Protein 3PC6 (pdb70)

Sequence (202 aa):
ELPDFFEGKHFFLYGEFPGDERRRLIRYVTAFNGELEDYMNERVQFVITAQEWDPNFEEALMMENPSLAFVRPRWIIYSCNEKQKLLPHQLYGVVPQAHHHPELPDFFEGKHFFLYGEFPGDERRRLIRYVTAFNGELEDYMNERVQFVITAQQEWDPNNFEEALMENPPSLAFVRPRWIIYSCNEKQKLLPHQLLYGVVPQQAHHHHHH

Nearest PDB structures (foldseek):
  3pc6-assembly1_A  TM=1.010E+00  e=1.809E-22  Mus musculus
  3pc8-assembly1_A  TM=1.002E+00  e=2.008E-20  Mus musculus
  6wh2-assembly1_B-2  TM=9.879E-01  e=3.679E-20  Homo sapiens
  3qvg-assembly1_B  TM=9.967E-01  e=4.743E-19  Mus musculus
  4bu1-assembly2_A  TM=7.964E-01  e=1.070E-05  Schizosaccharomyces pombe

Structure (mmCIF, N/CA/C/O backbone):
data_3PC6
#
_entry.id   3PC6
#
_cell.length_a   44.230
_cell.length_b   56.850
_cell.length_c   100.380
_cell.angle_alpha   90.000
_cell.angle_beta   90.000
_cell.angle_gamma   90.000
#
_symmetry.space_group_name_H-M   'P 21 21 21'
#
loop_
_entity.id
_entity.type
_entity.pdbx_description
1 polymer 'DNA repair protein XRCC1'
2 water water
#
loop_
_atom_site.group_PDB
_atom_site.id
_atom_site.type_symbol
_atom_site.label_atom_id
_atom_site.label_alt_id
_atom_site.label_comp_id
_atom_site.label_asym_id
_atom_site.label_entity_id
_atom_site.label_seq_id
_atom_site.pdbx_PDB_ins_code
_atom_site.Cartn_x
_atom_site.Cartn_y
_atom_site.Cartn_z
_atom_site.occupancy
_atom_site.B_iso_or_equiv
_atom_site.auth_seq_id
_atom_site.auth_comp_id
_atom_site.auth_asym_id
_atom_site.auth_atom_id
_atom_site.pdbx_PDB_model_num
ATOM 1 N N . GLU A 1 3 ? -26.174 5.128 -12.440 1.00 50.97 536 GLU A N 1
ATOM 2 C CA . GLU A 1 3 ? -25.155 4.085 -12.388 1.00 63.26 536 GLU A CA 1
ATOM 3 C C . GLU A 1 3 ? -24.047 4.319 -13.418 1.00 61.30 536 GLU A C 1
ATOM 4 O O . GLU A 1 3 ? -24.045 5.328 -14.125 1.00 53.48 536 GLU A O 1
ATOM 10 N N . LEU A 1 4 ? -23.113 3.375 -13.501 1.00 56.74 537 LEU A N 1
ATOM 11 C CA . LEU A 1 4 ? -21.930 3.536 -14.340 1.00 44.24 537 LEU A CA 1
ATOM 12 C C . LEU A 1 4 ? -22.197 3.205 -15.803 1.00 33.96 537 LEU A C 1
ATOM 13 O O . LEU A 1 4 ? -22.730 2.136 -16.124 1.00 39.65 537 LEU A O 1
ATOM 18 N N . PRO A 1 5 ? -21.793 4.115 -16.697 1.00 34.58 538 PRO A N 1
ATOM 19 C CA . PRO A 1 5 ? -21.880 3.883 -18.142 1.00 36.82 538 PRO A CA 1
ATOM 20 C C . PRO A 1 5 ? -21.043 2.665 -18.498 1.00 34.63 538 PRO A C 1
ATOM 21 O O . PRO A 1 5 ? -20.016 2.426 -17.855 1.00 30.97 538 PRO A O 1
ATOM 25 N N . ASP A 1 6 ? -21.465 1.897 -19.495 1.00 29.85 539 ASP A N 1
ATOM 26 C CA . ASP A 1 6 ? -20.692 0.728 -19.894 1.00 32.88 539 ASP A CA 1
ATOM 27 C C . ASP A 1 6 ? -20.351 0.763 -21.375 1.00 30.72 539 ASP A C 1
ATOM 28 O O . ASP A 1 6 ? -20.405 -0.253 -22.064 1.00 29.98 539 ASP A O 1
ATOM 33 N N . PHE A 1 7 ? -19.987 1.943 -21.862 1.00 26.30 540 PHE A N 1
ATOM 34 C CA . PHE A 1 7 ? -19.787 2.118 -23.293 1.00 32.40 540 PHE A CA 1
ATOM 35 C C . PHE A 1 7 ? -18.456 1.560 -23.812 1.00 30.82 540 PHE A C 1
ATOM 36 O O . PHE A 1 7 ? -18.248 1.494 -25.023 1.00 28.97 540 PHE A O 1
ATOM 44 N N . PHE A 1 8 ? -17.573 1.145 -22.902 1.00 24.24 541 PHE A N 1
ATOM 45 C CA . PHE A 1 8 ? -16.369 0.402 -23.291 1.00 22.53 541 PHE A CA 1
ATOM 46 C C . PHE A 1 8 ? -16.545 -1.107 -23.190 1.00 28.15 541 PHE A C 1
ATOM 47 O O . PHE A 1 8 ? -15.590 -1.861 -23.408 1.00 23.96 541 PHE A O 1
ATOM 55 N N . GLU A 1 9 ? -17.749 -1.554 -22.840 1.00 26.73 542 GLU A N 1
ATOM 56 C CA . GLU A 1 9 ? -18.000 -2.991 -22.684 1.00 29.35 542 GLU A CA 1
ATOM 57 C C . GLU A 1 9 ? -17.580 -3.778 -23.931 1.00 27.75 542 GLU A C 1
ATOM 58 O O . GLU A 1 9 ? -17.889 -3.382 -25.061 1.00 31.92 542 GLU A O 1
ATOM 61 N N . GLY A 1 10 ? -16.864 -4.882 -23.720 1.00 31.49 543 GLY A N 1
ATOM 62 C CA . GLY A 1 10 ? -16.403 -5.719 -24.817 1.00 34.28 543 GLY A CA 1
ATOM 63 C C . GLY A 1 10 ? -15.174 -5.212 -25.558 1.00 36.63 543 GLY A C 1
ATOM 64 O O . GLY A 1 10 ? -14.707 -5.843 -26.511 1.00 31.58 543 GLY A O 1
ATOM 65 N N . LYS A 1 11 ? -14.645 -4.069 -25.131 1.00 29.71 544 LYS A N 1
ATOM 66 C CA . LYS A 1 11 ? -13.473 -3.477 -25.776 1.00 23.76 544 LYS A CA 1
ATOM 67 C C . LYS A 1 11 ? -12.206 -3.740 -24.973 1.00 21.96 544 LYS A C 1
ATOM 68 O O . LYS A 1 11 ? -12.180 -3.521 -23.762 1.00 22.08 544 LYS A O 1
ATOM 74 N N . HIS A 1 12 ? -11.157 -4.192 -25.654 1.00 18.56 545 HIS A N 1
ATOM 75 C CA . HIS A 1 12 ? -9.886 -4.511 -25.002 1.00 16.94 545 HIS A CA 1
ATOM 76 C C . HIS A 1 12 ? -8.801 -3.494 -25.338 1.00 18.65 545 HIS A C 1
ATOM 77 O O . HIS A 1 12 ? -8.570 -3.176 -26.518 1.00 16.85 545 HIS A O 1
ATOM 84 N N . PHE A 1 13 ? -8.125 -3.025 -24.293 1.00 12.19 546 PHE A N 1
ATOM 85 C CA . PHE A 1 13 ? -7.177 -1.914 -24.371 1.00 14.69 546 PHE A CA 1
ATOM 86 C C . PHE A 1 13 ? -5.802 -2.374 -23.895 1.00 20.64 546 PHE A C 1
ATOM 87 O O . PHE A 1 13 ? -5.702 -3.190 -22.979 1.00 17.87 546 PHE A O 1
ATOM 95 N N . PHE A 1 14 ? -4.748 -1.840 -24.508 1.00 19.37 547 PHE A N 1
ATOM 96 C CA . PHE A 1 14 ? -3.389 -1.992 -23.998 1.00 12.05 547 PHE A CA 1
ATOM 97 C C . PHE A 1 14 ? -2.749 -0.614 -23.853 1.00 15.40 547 PHE A C 1
ATOM 98 O O . PHE A 1 14 ? -2.789 0.190 -24.787 1.00 16.77 547 PHE A O 1
ATOM 106 N N . LEU A 1 15 ? -2.152 -0.337 -22.696 1.00 11.35 548 LEU A N 1
ATOM 107 C CA . LEU A 1 15 ? -1.469 0.936 -22.488 1.00 14.12 548 LEU A CA 1
ATOM 108 C C . LEU A 1 15 ? -0.004 0.759 -22.852 1.00 21.89 548 LEU A C 1
ATOM 109 O O . LEU A 1 15 ? 0.723 0.002 -22.214 1.00 18.24 548 LEU A O 1
ATOM 114 N N . TYR A 1 16 ? 0.422 1.444 -23.901 1.00 14.34 549 TYR A N 1
ATOM 115 C CA . TYR A 1 16 ? 1.757 1.255 -24.427 1.00 15.89 549 TYR A CA 1
ATOM 116 C C . TYR A 1 16 ? 2.675 2.403 -24.027 1.00 23.49 549 TYR A C 1
ATOM 117 O O . TYR A 1 16 ? 2.311 3.580 -24.150 1.00 23.36 549 TYR A O 1
ATOM 126 N N . GLY A 1 17 ? 3.868 2.053 -23.551 1.00 24.88 550 GLY A N 1
ATOM 127 C CA . GLY A 1 17 ? 4.896 3.035 -23.254 1.00 25.84 550 GLY A CA 1
ATOM 128 C C . GLY A 1 17 ? 4.751 3.718 -21.910 1.00 29.06 550 GLY A C 1
ATOM 129 O O . GLY A 1 17 ? 4.177 3.156 -20.972 1.00 23.14 550 GLY A O 1
ATOM 130 N N . GLU A 1 18 ? 5.276 4.938 -21.818 1.00 27.77 551 GLU A N 1
ATOM 131 C CA . GLU A 1 18 ? 5.259 5.692 -20.571 1.00 24.33 551 GLU A CA 1
ATOM 132 C C . GLU A 1 18 ? 4.249 6.818 -20.646 1.00 24.57 551 GLU A C 1
ATOM 133 O O . GLU A 1 18 ? 3.970 7.348 -21.722 1.00 26.53 551 GLU A O 1
ATOM 139 N N . PHE A 1 19 ? 3.697 7.175 -19.491 1.00 19.85 552 PHE A N 1
ATOM 140 C CA . PHE A 1 19 ? 2.721 8.246 -19.403 1.00 25.54 552 PHE A CA 1
ATOM 141 C C . PHE A 1 19 ? 3.147 9.249 -18.333 1.00 31.29 552 PHE A C 1
ATOM 142 O O . PHE A 1 19 ? 3.721 8.865 -17.317 1.00 28.19 552 PHE A O 1
ATOM 150 N N . PRO A 1 20 ? 2.861 10.538 -18.563 1.00 31.38 553 PRO A N 1
ATOM 151 C CA . PRO A 1 20 ? 3.260 11.611 -17.644 1.00 27.19 553 PRO A CA 1
ATOM 152 C C . PRO A 1 20 ? 2.433 11.603 -16.370 1.00 31.83 553 PRO A C 1
ATOM 153 O O . PRO A 1 20 ? 1.282 11.170 -16.393 1.00 27.49 553 PRO A O 1
ATOM 157 N N . GLY A 1 21 ? 3.012 12.092 -15.278 1.00 37.67 554 GLY A N 1
ATOM 158 C CA . GLY A 1 21 ? 2.273 12.292 -14.044 1.00 37.02 554 GLY A CA 1
ATOM 159 C C . GLY A 1 21 ? 1.499 11.061 -13.626 1.00 28.41 554 GLY A C 1
ATOM 160 O O . GLY A 1 21 ? 2.040 9.956 -13.610 1.00 30.82 554 GLY A O 1
ATOM 161 N N . ASP A 1 22 ? 0.226 11.252 -13.297 1.00 30.00 555 ASP A N 1
ATOM 162 C CA . ASP A 1 22 ? -0.612 10.154 -12.830 1.00 33.08 555 ASP A CA 1
ATOM 163 C C . ASP A 1 22 ? -1.562 9.708 -13.939 1.00 23.70 555 ASP A C 1
ATOM 164 O O . ASP A 1 22 ? -2.636 9.171 -13.676 1.00 22.25 555 ASP A O 1
ATOM 169 N N . GLU A 1 23 ? -1.166 9.942 -15.184 1.00 19.57 556 GLU A N 1
ATOM 170 C CA . GLU A 1 23 ? -2.044 9.658 -16.316 1.00 21.28 556 GLU A CA 1
ATOM 171 C C . GLU A 1 23 ? -2.375 8.167 -16.455 1.00 15.86 556 GLU A C 1
ATOM 172 O O . GLU A 1 23 ? -3.495 7.807 -16.807 1.00 16.91 556 GLU A O 1
ATOM 178 N N . ARG A 1 24 ? -1.402 7.303 -16.193 1.00 16.00 557 ARG A N 1
ATOM 179 C CA . ARG A 1 24 ? -1.646 5.872 -16.330 1.00 18.75 557 ARG A CA 1
ATOM 180 C C . ARG A 1 24 ? -2.787 5.444 -15.413 1.00 17.33 557 ARG A C 1
ATOM 181 O O . ARG A 1 24 ? -3.702 4.743 -15.830 1.00 14.86 557 ARG A O 1
ATOM 189 N N . ARG A 1 25 ? -2.736 5.886 -14.160 1.00 21.14 558 ARG A N 1
ATOM 190 C CA . ARG A 1 25 ? -3.778 5.542 -13.209 1.00 19.19 558 ARG A CA 1
ATOM 191 C C . ARG A 1 25 ? -5.127 6.120 -13.609 1.00 18.27 558 ARG A C 1
ATOM 192 O O . ARG A 1 25 ? -6.152 5.455 -13.458 1.00 17.21 558 ARG A O 1
ATOM 200 N N . ARG A 1 26 ? -5.136 7.355 -14.118 1.00 18.81 559 ARG A N 1
ATOM 201 C CA . ARG A 1 26 ? -6.377 7.957 -14.622 1.00 20.49 559 ARG A CA 1
ATOM 202 C C . ARG A 1 26 ? -6.967 7.172 -15.789 1.00 20.49 559 ARG A C 1
ATOM 203 O O . ARG A 1 26 ? -8.173 6.919 -15.838 1.00 19.07 559 ARG A O 1
ATOM 211 N N . LEU A 1 27 ? -6.122 6.816 -16.753 1.00 17.19 560 LEU A N 1
ATOM 212 C CA . LEU A 1 27 ? -6.584 6.029 -17.890 1.00 14.49 560 LEU A CA 1
ATOM 213 C C . LEU A 1 27 ? -7.162 4.684 -17.440 1.00 15.17 560 LEU A C 1
ATOM 214 O O . LEU A 1 27 ? -8.220 4.259 -17.910 1.00 15.82 560 LEU A O 1
ATOM 219 N N . ILE A 1 28 ? -6.453 4.011 -16.542 1.00 14.03 561 ILE A N 1
ATOM 220 C CA . ILE A 1 28 ? -6.945 2.748 -15.993 1.00 12.54 561 ILE A CA 1
ATOM 221 C C . ILE A 1 28 ? -8.290 2.973 -15.329 1.00 12.69 561 ILE A C 1
ATOM 222 O O . ILE A 1 28 ? -9.229 2.201 -15.517 1.00 16.24 561 ILE A O 1
ATOM 227 N N . ARG A 1 29 ? -8.397 4.057 -14.570 1.00 20.56 562 ARG A N 1
ATOM 228 C CA . ARG A 1 29 ? -9.652 4.343 -13.900 1.00 18.72 562 ARG A CA 1
ATOM 229 C C . ARG A 1 29 ? -10.832 4.434 -14.863 1.00 19.95 562 ARG A C 1
ATOM 230 O O . ARG A 1 29 ? -11.849 3.784 -14.645 1.00 15.67 562 ARG A O 1
ATOM 238 N N . TYR A 1 30 ? -10.698 5.233 -15.926 1.00 16.11 563 TYR A N 1
ATOM 239 C CA . TYR A 1 30 ? -11.787 5.422 -16.881 1.00 18.55 563 TYR A CA 1
ATOM 240 C C . TYR A 1 30 ? -12.096 4.172 -17.706 1.00 17.26 563 TYR A C 1
ATOM 241 O O . TYR A 1 30 ? -13.258 3.836 -17.923 1.00 18.33 563 TYR A O 1
ATOM 250 N N . VAL A 1 31 ? -11.063 3.496 -18.189 1.00 13.72 564 VAL A N 1
ATOM 251 C CA . VAL A 1 31 ? -11.291 2.316 -19.009 1.00 16.54 564 VAL A CA 1
ATOM 252 C C . VAL A 1 31 ? -12.038 1.271 -18.171 1.00 18.41 564 VAL A C 1
ATOM 253 O O . VAL A 1 31 ? -13.031 0.684 -18.612 1.00 17.26 564 VAL A O 1
ATOM 257 N N . THR A 1 32 ? -11.567 1.068 -16.950 1.00 15.47 565 THR A N 1
ATOM 258 C CA . THR A 1 32 ? -12.182 0.104 -16.044 1.00 16.97 565 THR A CA 1
ATOM 259 C C . THR A 1 32 ? -13.630 0.493 -15.686 1.00 19.61 565 THR A C 1
ATOM 260 O O . THR A 1 32 ? -14.543 -0.334 -15.753 1.00 17.81 565 THR A O 1
ATOM 264 N N . ALA A 1 33 ? -13.823 1.756 -15.318 1.00 16.31 566 ALA A N 1
ATOM 265 C CA . ALA A 1 33 ? -15.128 2.266 -14.906 1.00 16.06 566 ALA A CA 1
ATOM 266 C C . ALA A 1 33 ? -16.196 2.081 -15.971 1.00 25.05 566 ALA A C 1
ATOM 267 O O . ALA A 1 33 ? -17.348 1.804 -15.651 1.00 21.19 566 ALA A O 1
ATOM 269 N N . PHE A 1 34 ? -15.822 2.236 -17.240 1.00 20.15 567 PHE A N 1
ATOM 270 C CA . PHE A 1 34 ? -16.806 2.153 -18.313 1.00 18.35 567 PHE A CA 1
ATOM 271 C C . PHE A 1 34 ? -16.831 0.765 -18.908 1.00 21.95 567 PHE A C 1
ATOM 272 O O . PHE A 1 34 ? -17.331 0.547 -20.015 1.00 20.20 567 PHE A O 1
ATOM 280 N N . ASN A 1 35 ? -16.275 -0.168 -18.140 1.00 21.13 568 ASN A N 1
ATOM 281 C CA . ASN A 1 35 ? -16.391 -1.593 -18.401 1.00 21.25 568 ASN A CA 1
ATOM 282 C C . ASN A 1 35 ? -15.492 -2.109 -19.516 1.00 22.33 568 ASN A C 1
ATOM 283 O O . ASN A 1 35 ? -15.785 -3.137 -20.130 1.00 24.74 568 ASN A O 1
ATOM 288 N N . GLY A 1 36 ? -14.395 -1.399 -19.762 1.00 19.32 569 GLY A N 1
ATOM 289 C CA . GLY A 1 36 ? -13.404 -1.839 -20.729 1.00 17.46 569 GLY A CA 1
ATOM 290 C C . GLY A 1 36 ? -12.540 -2.921 -20.102 1.00 20.46 569 GLY A C 1
ATOM 291 O O . GLY A 1 36 ? -12.558 -3.111 -18.888 1.00 20.76 569 GLY A O 1
ATOM 292 N N . GLU A 1 37 ? -11.784 -3.629 -20.928 1.00 19.78 570 GLU A N 1
ATOM 293 C CA . GLU A 1 37 ? -10.913 -4.690 -20.448 1.00 21.76 570 GLU A CA 1
ATOM 294 C C . GLU A 1 37 ? -9.464 -4.324 -20.735 1.00 20.50 570 GLU A C 1
ATOM 295 O O . GLU A 1 37 ? -9.115 -4.036 -21.876 1.00 23.72 570 GLU A O 1
ATOM 301 N N . LEU A 1 38 ? -8.621 -4.342 -19.706 1.00 21.00 571 LEU A N 1
ATOM 302 C CA . LEU A 1 38 ? -7.209 -4.003 -19.866 1.00 18.49 571 LEU A CA 1
ATOM 303 C C . LEU A 1 38 ? -6.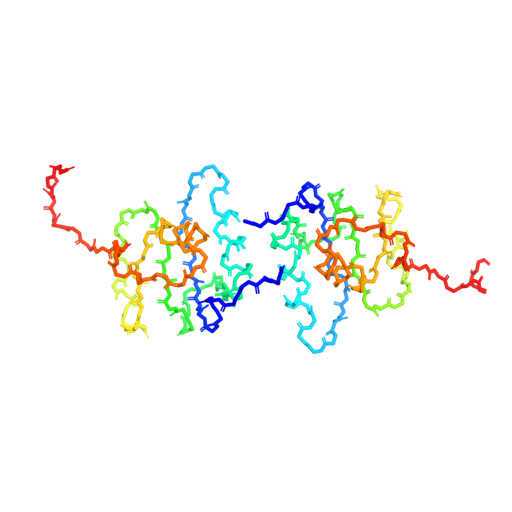320 -5.236 -19.983 1.00 26.47 571 LEU A C 1
ATOM 304 O O . LEU A 1 38 ? -6.363 -6.109 -19.126 1.00 20.90 571 LEU A O 1
ATOM 309 N N . GLU A 1 39 ? -5.502 -5.293 -21.034 1.00 19.57 572 GLU A N 1
ATOM 310 C CA . GLU A 1 39 ? -4.624 -6.439 -21.275 1.00 22.52 572 GLU A CA 1
ATOM 311 C C . GLU A 1 39 ? -3.193 -6.157 -20.818 1.00 16.04 572 GLU A C 1
ATOM 312 O O . GLU A 1 39 ? -2.707 -5.030 -20.926 1.00 19.40 572 GLU A O 1
ATOM 318 N N . ASP A 1 40 ? -2.518 -7.180 -20.300 1.00 17.57 573 ASP A N 1
ATOM 319 C CA . ASP A 1 40 ? -1.148 -7.021 -19.812 1.00 19.80 573 ASP A CA 1
ATOM 320 C C . ASP A 1 40 ? -0.125 -7.019 -20.946 1.00 19.27 573 ASP A C 1
ATOM 321 O O . ASP A 1 40 ? 1.004 -6.567 -20.763 1.00 22.25 573 ASP A O 1
ATOM 326 N N . TYR A 1 41 ? -0.516 -7.545 -22.104 1.00 19.81 574 TYR A N 1
ATOM 327 C CA . TYR A 1 41 ? 0.381 -7.646 -23.254 1.00 22.29 574 TYR A CA 1
ATOM 328 C C . TYR A 1 41 ? -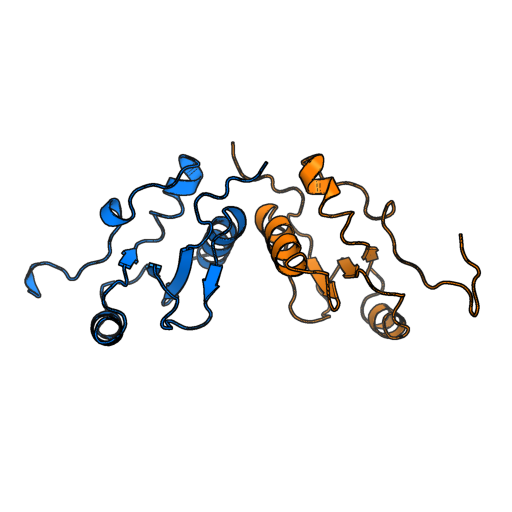0.361 -7.201 -24.501 1.00 27.48 574 TYR A C 1
ATOM 329 O O . TYR A 1 41 ? -1.590 -7.291 -24.565 1.00 24.06 574 TYR A O 1
ATOM 338 N N . MET A 1 42 ? 0.371 -6.734 -25.503 1.00 26.20 575 MET A N 1
ATOM 339 C CA . MET A 1 42 ? -0.284 -6.342 -26.741 1.00 32.33 575 MET A CA 1
ATOM 340 C C . MET A 1 42 ? -0.606 -7.590 -27.558 1.00 27.56 575 MET A C 1
ATOM 341 O O . MET A 1 42 ? -0.028 -7.816 -28.619 1.00 33.27 575 MET A O 1
ATOM 346 N N . ASN A 1 43 ? -1.542 -8.388 -27.054 1.00 29.50 576 ASN A N 1
ATOM 347 C CA . ASN A 1 43 ? -1.908 -9.672 -27.658 1.00 28.67 576 ASN A CA 1
ATOM 348 C C . ASN A 1 43 ? -3.072 -9.601 -28.667 1.00 28.91 576 ASN A C 1
ATOM 349 O O . ASN A 1 43 ? -3.558 -8.517 -29.004 1.00 23.09 576 ASN A O 1
ATOM 354 N N . GLU A 1 44 ? -3.519 -10.766 -29.135 1.00 27.31 577 GLU A N 1
ATOM 355 C CA . GLU A 1 44 ? -4.520 -10.847 -30.200 1.00 30.96 577 GLU A CA 1
ATOM 356 C C . GLU A 1 44 ? -5.887 -10.320 -29.786 1.00 23.56 577 GLU A C 1
ATOM 357 O O . GLU A 1 44 ? -6.717 -10.010 -30.638 1.00 22.99 577 GLU A O 1
ATOM 363 N N . ARG A 1 45 ? -6.122 -10.205 -28.484 1.00 24.54 578 ARG A N 1
ATOM 364 C CA . ARG A 1 45 ? -7.407 -9.700 -28.008 1.00 23.77 578 ARG A CA 1
ATOM 365 C C . ARG A 1 45 ? -7.473 -8.168 -28.022 1.00 26.33 578 ARG A C 1
ATOM 366 O O . ARG A 1 45 ? -8.564 -7.588 -28.025 1.00 22.97 578 ARG A O 1
ATOM 374 N N . VAL A 1 46 ? -6.312 -7.519 -28.037 1.00 18.63 579 VAL A N 1
ATOM 375 C CA . VAL A 1 46 ? -6.259 -6.057 -27.965 1.00 17.15 579 VAL A CA 1
ATOM 376 C C . VAL A 1 46 ? -6.879 -5.424 -29.215 1.00 20.81 579 VAL A C 1
ATOM 377 O O . VAL A 1 46 ? -6.581 -5.824 -30.339 1.00 15.04 579 VAL A O 1
ATOM 381 N N . GLN A 1 47 ? -7.750 -4.441 -29.009 1.00 18.75 580 GLN A N 1
ATOM 382 C CA . GLN A 1 47 ? -8.321 -3.684 -30.113 1.00 19.28 580 GLN A CA 1
ATOM 383 C C . GLN A 1 47 ? -7.803 -2.236 -30.129 1.00 15.74 580 GLN A C 1
ATOM 384 O O . GLN A 1 47 ? -7.675 -1.624 -31.198 1.00 18.16 580 GLN A O 1
ATOM 390 N N . PHE A 1 48 ? -7.499 -1.703 -28.949 1.00 15.22 581 PHE A N 1
ATOM 391 C CA . PHE A 1 48 ? -7.058 -0.319 -28.827 1.00 15.88 581 PHE A CA 1
ATOM 392 C C . PHE A 1 48 ? -5.73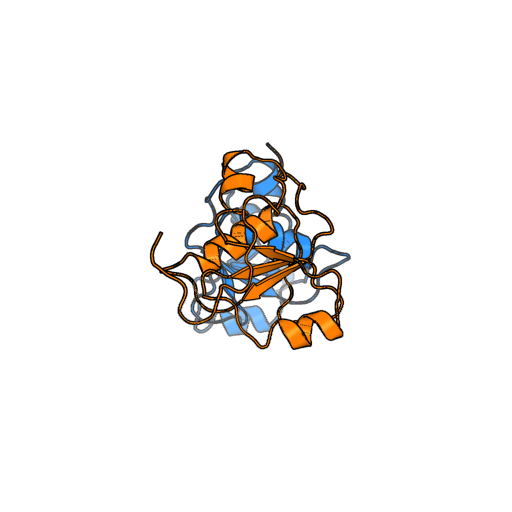8 -0.224 -28.086 1.00 20.14 581 PHE A C 1
ATOM 393 O O . PHE A 1 48 ? -5.627 -0.671 -26.947 1.00 16.88 581 PHE A O 1
ATOM 401 N N . VAL A 1 49 ? -4.738 0.343 -28.751 1.00 12.96 582 VAL A N 1
ATOM 402 C CA . VAL A 1 49 ? -3.463 0.642 -28.105 1.00 15.63 582 VAL A CA 1
ATOM 403 C C . VAL A 1 49 ? -3.421 2.127 -27.778 1.00 14.41 582 VAL A C 1
ATOM 404 O O . VAL A 1 49 ? -3.528 2.979 -28.668 1.00 15.26 582 VAL A O 1
ATOM 408 N N . ILE A 1 50 ? -3.288 2.437 -26.496 1.00 12.51 583 ILE A N 1
ATOM 409 C CA . ILE A 1 50 ? -3.285 3.818 -26.033 1.00 16.02 583 ILE A CA 1
ATOM 410 C C . ILE A 1 50 ? -1.838 4.198 -25.788 1.00 23.50 583 ILE A C 1
ATOM 411 O O . ILE A 1 50 ? -1.119 3.486 -25.099 1.00 17.47 583 ILE A O 1
ATOM 416 N N . THR A 1 51 ? -1.394 5.298 -26.383 1.00 17.63 584 THR A N 1
ATOM 417 C CA . THR A 1 51 ? -0.010 5.706 -26.215 1.00 18.47 584 THR A CA 1
ATOM 418 C C . THR A 1 51 ? 0.092 7.222 -26.174 1.00 24.54 584 THR A C 1
ATOM 419 O O . THR A 1 51 ? -0.656 7.907 -26.856 1.00 19.01 584 THR A O 1
ATOM 423 N N . ALA A 1 52 ? 0.996 7.740 -25.348 1.00 19.12 585 ALA A N 1
ATOM 424 C CA . ALA A 1 52 ? 1.302 9.161 -25.368 1.00 25.85 585 ALA A CA 1
ATOM 425 C C . ALA A 1 52 ? 2.523 9.413 -26.248 1.00 27.70 585 ALA A C 1
ATOM 426 O O . ALA A 1 52 ? 2.960 10.551 -26.412 1.00 27.30 585 ALA A O 1
ATOM 428 N N . GLN A 1 53 ? 3.077 8.340 -26.807 1.00 22.12 586 GLN A N 1
ATOM 429 C CA . GLN A 1 53 ? 4.330 8.423 -27.547 1.00 23.49 586 GLN A CA 1
ATOM 430 C C . GLN A 1 53 ? 4.055 8.501 -29.043 1.00 34.76 586 GLN A C 1
ATOM 431 O O . GLN A 1 53 ? 2.933 8.269 -29.481 1.00 28.55 586 GLN A O 1
ATOM 437 N N . GLU A 1 54 ? 5.069 8.835 -29.829 1.00 32.88 587 GLU A N 1
ATOM 438 C CA . GLU A 1 54 ? 4.885 8.903 -31.277 1.00 30.43 587 GLU A CA 1
ATOM 439 C C . GLU A 1 54 ? 4.771 7.517 -31.897 1.00 36.02 587 GLU A C 1
ATOM 440 O O . GLU A 1 54 ? 5.096 6.501 -31.269 1.00 32.84 587 GLU A O 1
ATOM 443 N N . TRP A 1 55 ? 4.294 7.474 -33.135 1.00 26.47 588 TRP A N 1
ATOM 444 C CA . TRP A 1 55 ? 4.285 6.229 -33.871 1.00 26.79 588 TRP A CA 1
ATOM 445 C C . TRP A 1 55 ? 5.635 5.545 -33.719 1.00 32.78 588 TRP A C 1
ATOM 446 O O . TRP A 1 55 ? 6.684 6.191 -33.736 1.00 31.20 588 TRP A O 1
ATOM 457 N N . ASP A 1 56 ? 5.596 4.226 -33.617 1.00 31.22 589 ASP A N 1
ATOM 458 C CA . ASP A 1 56 ? 6.744 3.448 -33.200 1.00 30.84 589 ASP A CA 1
ATOM 459 C C . ASP A 1 56 ? 6.811 2.208 -34.077 1.00 27.27 589 ASP A C 1
ATOM 460 O O . ASP A 1 56 ? 5.775 1.646 -34.431 1.00 27.62 589 ASP A O 1
ATOM 465 N N . PRO A 1 57 ? 8.030 1.777 -34.449 1.00 32.82 590 PRO A N 1
ATOM 466 C CA . PRO A 1 57 ? 8.200 0.579 -35.283 1.00 35.57 590 PRO A CA 1
ATOM 467 C C . PRO A 1 57 ? 7.494 -0.642 -34.704 1.00 31.51 590 PRO A C 1
ATOM 468 O O . PRO A 1 57 ? 7.057 -1.512 -35.456 1.00 38.55 590 PRO A O 1
ATOM 472 N N . ASN A 1 58 ? 7.385 -0.708 -33.380 1.00 36.03 591 ASN A N 1
ATOM 473 C CA . ASN A 1 58 ? 6.646 -1.785 -32.734 1.00 32.33 591 ASN A CA 1
ATOM 474 C C . ASN A 1 58 ? 5.208 -1.889 -33.235 1.00 29.88 591 ASN A C 1
ATOM 475 O O . ASN A 1 58 ? 4.660 -2.984 -33.334 1.00 32.31 591 ASN A O 1
ATOM 480 N N . PHE A 1 59 ? 4.593 -0.747 -33.536 1.00 22.79 592 PHE A N 1
ATOM 481 C CA . PHE A 1 59 ? 3.210 -0.740 -34.008 1.00 19.13 592 PHE A CA 1
ATOM 482 C C . PHE A 1 59 ? 3.105 -1.416 -35.366 1.00 21.23 592 PHE A C 1
ATOM 483 O O . PHE A 1 59 ? 2.179 -2.185 -35.625 1.00 21.98 592 PHE A O 1
ATOM 491 N N . GLU A 1 60 ? 4.055 -1.125 -36.246 1.00 24.91 593 GLU A N 1
ATOM 492 C CA . GLU A 1 60 ? 4.052 -1.768 -37.557 1.00 25.34 593 GLU A CA 1
ATOM 493 C C . GLU A 1 60 ? 4.160 -3.288 -37.414 1.00 27.78 593 GLU A C 1
ATOM 494 O O . GLU A 1 60 ? 3.462 -4.039 -38.102 1.00 30.14 593 GLU A O 1
ATOM 500 N N . GLU A 1 61 ? 5.021 -3.734 -36.500 1.00 33.32 594 GLU A N 1
ATOM 501 C CA . GLU A 1 61 ? 5.195 -5.159 -36.238 1.00 30.60 594 GLU A CA 1
ATOM 502 C C . GLU A 1 61 ? 3.931 -5.809 -35.660 1.00 31.71 594 GLU A C 1
ATOM 503 O O . GLU A 1 61 ? 3.569 -6.921 -36.043 1.00 32.92 594 GLU A O 1
ATOM 505 N N . ALA A 1 62 ? 3.263 -5.113 -34.743 1.00 28.19 595 ALA A N 1
ATOM 506 C CA . ALA A 1 62 ? 2.013 -5.605 -34.159 1.00 25.15 595 ALA A CA 1
ATOM 507 C C . ALA A 1 62 ? 0.915 -5.812 -35.206 1.00 24.05 595 ALA A C 1
ATOM 508 O O . ALA A 1 62 ? 0.070 -6.704 -35.090 1.00 22.28 595 ALA A O 1
ATOM 510 N N . LEU A 1 63 ? 0.919 -4.969 -36.229 1.00 20.93 596 LEU A N 1
ATOM 511 C CA . LEU A 1 63 ? -0.114 -5.013 -37.256 1.00 24.67 596 LEU A CA 1
ATOM 512 C C . LEU A 1 63 ? -0.013 -6.244 -38.170 1.00 19.89 596 LEU A C 1
ATOM 513 O O . LEU A 1 63 ? -0.996 -6.640 -38.796 1.00 28.36 596 LEU A O 1
ATOM 518 N N A MET A 1 64 ? 1.173 -6.839 -38.242 0.65 27.95 597 MET A N 1
ATOM 519 N N B MET A 1 64 ? 1.168 -6.847 -38.248 0.35 28.02 597 MET A N 1
ATOM 520 C CA A MET A 1 64 ? 1.387 -7.981 -39.131 0.65 28.36 597 MET A CA 1
ATOM 521 C CA B MET A 1 64 ? 1.363 -7.977 -39.158 0.35 28.49 597 MET A CA 1
ATOM 522 C C A MET A 1 64 ? 0.370 -9.098 -38.887 0.65 38.35 597 MET A C 1
ATOM 523 C C B MET A 1 64 ? 0.402 -9.138 -38.888 0.35 38.17 597 MET A C 1
ATOM 524 O O A MET A 1 64 ? -0.167 -9.677 -39.834 0.65 35.67 597 MET A O 1
ATOM 525 O O B MET A 1 64 ? -0.060 -9.795 -39.822 0.35 35.82 597 MET A O 1
ATOM 534 N N . GLU A 1 65 ? 0.095 -9.386 -37.617 1.00 35.13 598 GLU A N 1
ATOM 535 C CA . GLU A 1 65 ? -0.850 -10.449 -37.263 1.00 38.46 598 GLU A CA 1
ATOM 536 C C . GLU A 1 65 ? -2.122 -9.982 -36.556 1.00 37.69 598 GLU A C 1
ATOM 537 O O . GLU A 1 65 ? -3.081 -10.744 -36.432 1.00 38.77 598 GLU A O 1
ATOM 543 N N . ASN A 1 66 ? -2.127 -8.737 -36.092 1.00 32.91 599 ASN A N 1
ATOM 544 C CA . ASN A 1 66 ? -3.338 -8.118 -35.575 1.00 20.24 599 ASN A CA 1
ATOM 545 C C . ASN A 1 66 ? -3.644 -6.871 -36.413 1.00 33.40 599 ASN A C 1
ATOM 546 O O . ASN A 1 66 ? -3.430 -5.745 -35.970 1.00 25.22 599 ASN A O 1
ATOM 551 N N . PRO A 1 67 ? -4.130 -7.074 -37.642 1.00 31.76 600 PRO A N 1
ATOM 552 C CA . PRO A 1 67 ? -4.305 -5.967 -38.591 1.00 28.11 600 PRO A CA 1
ATOM 553 C C . PRO A 1 67 ? -5.449 -5.028 -38.224 1.00 29.40 600 PRO A C 1
ATOM 554 O O . PRO A 1 67 ? -5.537 -3.943 -38.784 1.00 27.06 600 PRO A O 1
ATOM 558 N N . SER A 1 68 ? -6.318 -5.432 -37.306 1.00 24.05 601 SER A N 1
ATOM 559 C CA . SER A 1 68 ? -7.450 -4.584 -36.959 1.00 29.12 601 SER A CA 1
ATOM 560 C C . SER A 1 68 ? -7.161 -3.635 -35.788 1.00 21.18 601 SER A C 1
ATOM 561 O O . SER A 1 68 ? -8.050 -2.909 -35.357 1.00 23.32 601 SER A O 1
ATOM 564 N N . LEU A 1 69 ? -5.926 -3.638 -35.290 1.00 18.20 602 LEU A N 1
ATOM 565 C CA . LEU A 1 69 ? -5.539 -2.780 -34.162 1.00 15.95 602 LEU A CA 1
ATOM 566 C C . LEU A 1 69 ? -5.743 -1.297 -34.467 1.00 19.37 602 LEU A C 1
ATOM 567 O O . LEU A 1 69 ? -5.497 -0.846 -35.587 1.00 19.63 602 LEU A O 1
ATOM 572 N N . ALA A 1 70 ? -6.171 -0.542 -33.459 1.00 15.40 603 ALA A N 1
ATOM 573 C CA . ALA A 1 70 ? -6.231 0.921 -33.547 1.00 19.45 603 ALA A CA 1
ATOM 574 C C . ALA A 1 70 ? -5.289 1.551 -32.509 1.00 23.92 603 ALA A C 1
ATOM 575 O O . ALA A 1 70 ? -5.201 1.088 -31.371 1.00 16.76 603 ALA A O 1
ATOM 577 N N . PHE A 1 71 ? -4.585 2.600 -32.909 1.00 13.87 604 PHE A N 1
ATOM 578 C CA . PHE A 1 71 ? -3.660 3.298 -32.022 1.00 14.97 604 PHE A CA 1
ATOM 579 C C . PHE A 1 71 ? -4.234 4.677 -31.715 1.00 16.49 604 PHE A C 1
ATOM 580 O O . PHE A 1 71 ? -4.628 5.418 -32.629 1.00 16.21 604 PHE A O 1
ATOM 588 N N . VAL A 1 72 ? -4.313 5.011 -30.430 1.00 14.97 605 VAL A N 1
ATOM 589 C CA . VAL A 1 72 ? -5.104 6.159 -30.005 1.00 12.26 605 VAL A CA 1
ATOM 590 C C . VAL A 1 72 ? -4.423 6.939 -28.883 1.00 11.28 605 VAL A C 1
ATOM 591 O O . VAL A 1 72 ? -3.693 6.367 -28.072 1.00 13.30 605 VAL A O 1
ATOM 595 N N . ARG A 1 73 ? -4.650 8.251 -28.861 1.00 11.92 606 ARG A N 1
ATOM 596 C CA . ARG A 1 73 ? -4.142 9.110 -27.786 1.00 15.43 606 ARG A CA 1
ATOM 597 C C . ARG A 1 73 ? -5.002 9.019 -26.536 1.00 13.99 606 ARG A C 1
ATOM 598 O O . ARG A 1 73 ? -6.210 8.795 -26.625 1.00 15.28 606 ARG A O 1
ATOM 606 N N . PRO A 1 74 ? -4.380 9.222 -25.359 1.00 13.72 607 PRO A N 1
ATOM 607 C CA . PRO A 1 74 ? -5.100 9.338 -24.084 1.00 16.83 607 PRO A CA 1
ATOM 608 C C . PRO A 1 74 ? -6.282 10.310 -24.172 1.00 16.89 607 PRO A C 1
ATOM 609 O O . PRO A 1 74 ? -7.313 10.067 -23.542 1.00 16.18 607 PRO A O 1
ATOM 613 N N . ARG A 1 75 ? -6.147 11.387 -24.945 1.00 15.38 608 ARG A N 1
ATOM 614 C CA . ARG A 1 75 ? -7.246 12.351 -25.091 1.00 14.88 608 ARG A CA 1
ATOM 615 C C . ARG A 1 75 ? -8.592 11.688 -25.453 1.00 15.91 608 ARG A C 1
ATOM 616 O O . ARG A 1 75 ? -9.654 12.144 -25.031 1.00 14.21 608 ARG A O 1
ATOM 624 N N . TRP A 1 76 ? -8.553 10.600 -26.216 1.00 13.51 609 TRP A N 1
ATOM 625 C CA . TRP A 1 76 ? -9.781 9.881 -26.554 1.00 14.30 609 TRP A CA 1
ATOM 626 C C . TRP A 1 76 ? -10.546 9.431 -25.305 1.00 14.99 609 TRP A C 1
ATOM 627 O O . TRP A 1 76 ? -11.766 9.629 -25.194 1.00 13.92 609 TRP A O 1
ATOM 638 N N A ILE A 1 77 ? -9.832 8.824 -24.363 0.50 15.99 610 ILE A N 1
ATOM 639 N N B ILE A 1 77 ? -9.816 8.810 -24.380 0.50 15.99 610 ILE A N 1
ATOM 640 C CA A ILE A 1 77 ? -10.464 8.299 -23.153 0.50 16.53 610 ILE A CA 1
ATOM 641 C CA B ILE A 1 77 ? -10.386 8.313 -23.132 0.50 16.55 610 ILE A CA 1
ATOM 642 C C A ILE A 1 77 ? -10.935 9.441 -22.245 0.50 16.28 610 ILE A C 1
ATOM 643 C C B ILE A 1 77 ? -10.959 9.469 -22.328 0.50 16.24 610 ILE A C 1
ATOM 644 O O A ILE A 1 77 ? -11.993 9.353 -21.617 0.50 18.43 610 ILE A O 1
ATOM 645 O O B ILE A 1 77 ? -12.091 9.412 -21.842 0.50 18.60 610 ILE A O 1
ATOM 654 N N . TYR A 1 78 ? -10.159 10.519 -22.189 1.00 16.55 611 TYR A N 1
ATOM 655 C CA . TYR A 1 78 ? -10.562 11.702 -21.433 1.00 17.34 611 TYR A CA 1
ATOM 656 C C . TYR A 1 78 ? -11.839 12.322 -22.000 1.00 24.56 611 TYR A C 1
ATOM 657 O O . TYR A 1 78 ? -12.696 12.777 -21.253 1.00 24.93 611 TYR A O 1
ATOM 666 N N . SER A 1 79 ? -11.964 12.349 -23.324 1.00 17.54 612 SER A N 1
ATOM 667 C CA . SER A 1 79 ? -13.130 12.966 -23.949 1.00 21.27 612 SER A CA 1
ATOM 668 C C . SER A 1 79 ? -14.381 12.106 -23.810 1.00 23.40 612 SER A C 1
ATOM 669 O O . SER A 1 79 ? -15.485 12.631 -23.652 1.00 23.09 612 SER A O 1
ATOM 672 N N . CYS A 1 80 ? -14.219 10.787 -23.883 1.00 20.91 613 CYS A N 1
ATOM 673 C CA . CYS A 1 80 ? -15.337 9.881 -23.629 1.00 20.13 613 CYS A CA 1
ATOM 674 C C . CYS A 1 80 ? -15.883 10.118 -22.233 1.00 25.41 613 CYS A C 1
ATOM 675 O O . CYS A 1 80 ? -17.095 10.089 -22.014 1.00 25.34 613 CYS A O 1
ATOM 678 N N . ASN A 1 81 ? -14.981 10.340 -21.285 1.00 24.76 614 ASN A N 1
ATOM 679 C CA . ASN A 1 81 ? -15.404 10.625 -19.924 1.00 21.89 614 ASN A CA 1
ATOM 680 C C . ASN A 1 81 ? -16.153 11.944 -19.834 1.00 29.30 614 ASN A C 1
ATOM 681 O O . ASN A 1 81 ? -17.248 12.011 -19.275 1.00 37.38 614 ASN A O 1
ATOM 686 N N . GLU A 1 82 ? -15.561 12.995 -20.384 1.00 28.37 615 GLU A N 1
ATOM 687 C CA . GLU A 1 82 ? -16.201 14.301 -2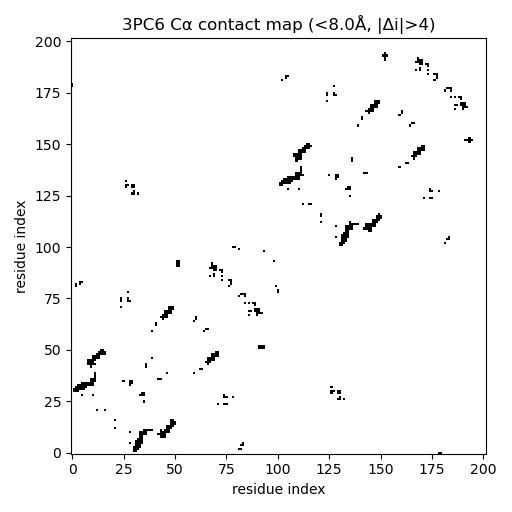0.377 1.00 33.53 615 GLU A CA 1
ATOM 688 C C . GLU A 1 82 ? -17.611 14.252 -20.986 1.00 41.47 615 GLU A C 1
ATOM 689 O O . GLU A 1 82 ? -18.552 14.809 -20.421 1.00 37.49 615 GLU A O 1
ATOM 695 N N . LYS A 1 83 ? -17.757 13.576 -22.125 1.00 29.64 616 LYS A N 1
ATOM 696 C CA . LYS A 1 83 ? -19.044 13.509 -22.825 1.00 31.66 616 LYS A CA 1
ATOM 697 C C . LYS A 1 83 ? -19.897 12.326 -22.376 1.00 37.16 616 LYS A C 1
ATOM 698 O O . LYS A 1 83 ? -21.037 12.163 -22.818 1.00 36.18 616 LYS A O 1
ATOM 704 N N . GLN A 1 84 ? -19.334 11.489 -21.512 1.00 38.96 617 GLN A N 1
ATOM 705 C CA . GLN A 1 84 ? -20.047 10.328 -20.999 1.00 29.97 617 GLN A CA 1
ATOM 706 C C . GLN A 1 84 ? -20.646 9.469 -22.108 1.00 39.45 617 GLN A C 1
ATOM 707 O O . GLN A 1 84 ? -21.779 9.001 -22.004 1.00 36.70 617 GLN A O 1
ATOM 713 N N . LYS A 1 85 ? -19.878 9.249 -23.169 1.00 27.96 618 LYS A N 1
ATOM 714 C CA . LYS A 1 85 ? -20.341 8.404 -24.253 1.00 26.99 618 LYS A CA 1
ATOM 715 C C . LYS A 1 85 ? -19.144 7.960 -25.069 1.00 25.07 618 LYS A C 1
ATOM 716 O O . LYS A 1 85 ? -18.060 8.531 -24.951 1.00 26.93 618 LYS A O 1
ATOM 722 N N . LEU A 1 86 ? -19.345 6.937 -25.886 1.00 22.99 619 LEU A N 1
ATOM 723 C CA . LEU A 1 86 ? -18.296 6.444 -26.769 1.00 28.18 619 LEU A CA 1
ATOM 724 C C . LEU A 1 86 ? -18.095 7.384 -27.950 1.00 28.57 619 LEU A C 1
ATOM 725 O O . LEU A 1 86 ? -18.961 7.492 -28.817 1.00 36.19 619 LEU A O 1
ATOM 730 N N . LEU A 1 87 ? -16.955 8.062 -27.989 1.00 26.07 620 LEU A N 1
ATOM 731 C CA . LEU A 1 87 ? -16.602 8.879 -29.152 1.00 25.73 620 LEU A CA 1
ATOM 732 C C . LEU A 1 87 ? -15.751 8.084 -30.134 1.00 24.33 620 LEU A C 1
ATOM 733 O O . LEU A 1 87 ? -15.095 7.117 -29.745 1.00 17.93 620 LEU A O 1
ATOM 738 N N . PRO A 1 88 ? -15.743 8.498 -31.416 1.00 22.28 621 PRO A N 1
ATOM 739 C CA . PRO A 1 88 ? -14.930 7.822 -32.437 1.00 15.36 621 PRO A CA 1
ATOM 740 C C . PRO A 1 88 ? -13.431 7.931 -32.148 1.00 14.77 621 PRO A C 1
ATOM 741 O O . PRO A 1 88 ? -12.913 9.040 -32.025 1.00 16.00 621 PRO A O 1
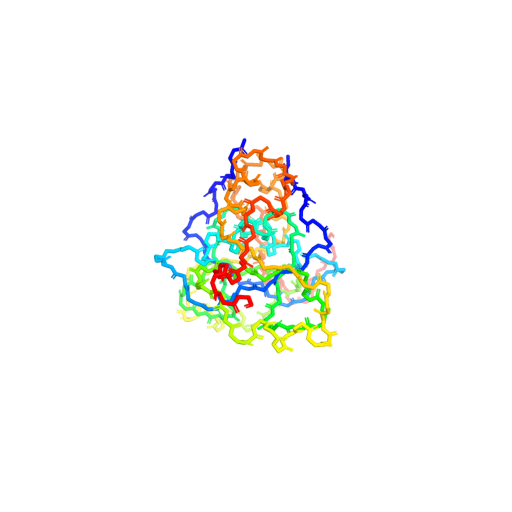ATOM 745 N N . HIS A 1 89 ? -12.740 6.799 -32.049 1.00 14.93 622 HIS A N 1
ATOM 746 C CA . HIS A 1 89 ? -11.312 6.831 -31.772 1.00 15.92 622 HIS A CA 1
ATOM 747 C C . HIS A 1 89 ? -10.566 7.496 -32.922 1.00 16.68 622 HIS A C 1
ATOM 748 O O . HIS A 1 89 ? -9.461 8.010 -32.728 1.00 15.21 622 HIS A O 1
ATOM 755 N N . GLN A 1 90 ? -11.168 7.476 -34.112 1.00 13.62 623 GLN A N 1
ATOM 756 C CA . GLN A 1 90 ? -10.515 8.004 -35.317 1.00 14.82 623 GLN A CA 1
ATOM 757 C C . GLN A 1 90 ? -10.157 9.480 -35.169 1.00 17.10 623 GLN A C 1
ATOM 758 O O . GLN A 1 90 ? -9.230 9.974 -35.827 1.00 15.19 623 GLN A O 1
ATOM 764 N N . LEU A 1 91 ? -10.882 10.179 -34.300 1.00 16.19 624 LEU A N 1
ATOM 765 C CA . LEU A 1 91 ? -10.623 11.593 -34.051 1.00 15.08 624 LEU A CA 1
ATOM 766 C C . LEU A 1 91 ? -9.354 11.819 -33.234 1.00 18.41 624 LEU A C 1
ATOM 767 O O . LEU A 1 91 ? -8.870 12.955 -33.140 1.00 16.13 624 LEU A O 1
ATOM 772 N N . TYR A 1 92 ? -8.817 10.746 -32.651 1.00 14.14 625 TYR A N 1
ATOM 773 C CA . TYR A 1 92 ? -7.683 10.858 -31.733 1.00 15.71 625 TYR A CA 1
ATOM 774 C C . TYR A 1 92 ? -6.579 9.884 -32.112 1.00 14.35 625 TYR A C 1
ATOM 775 O O . TYR A 1 92 ? -5.764 9.505 -31.278 1.00 16.26 625 TYR A O 1
ATOM 784 N N . GLY A 1 93 ? -6.546 9.472 -33.371 1.00 14.06 626 GLY A N 1
ATOM 785 C CA . GLY A 1 93 ? -5.652 8.406 -33.776 1.00 11.94 626 GLY A CA 1
ATOM 786 C C . GLY A 1 93 ? -4.184 8.786 -33.736 1.00 19.02 626 GLY A C 1
ATOM 787 O O . GLY A 1 93 ? -3.825 9.963 -33.776 1.00 11.87 626 GLY A O 1
ATOM 788 N N . VAL A 1 94 ? -3.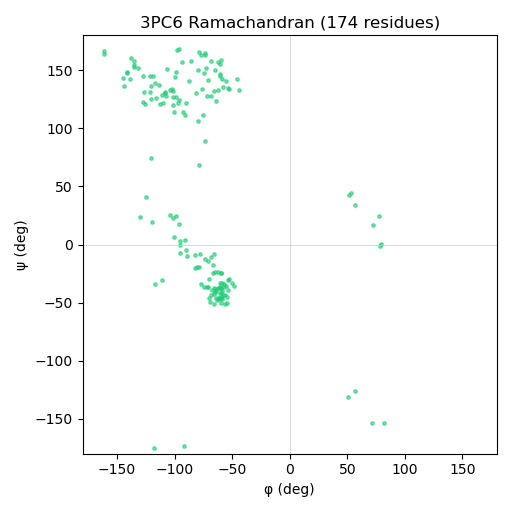340 7.767 -33.652 1.00 12.67 627 VAL A N 1
ATOM 789 C CA . VAL A 1 94 ? -1.894 7.926 -33.728 1.00 16.91 627 VAL A CA 1
ATOM 790 C C . VAL A 1 94 ? -1.425 7.339 -35.047 1.00 12.74 627 VAL A C 1
ATOM 791 O O . VAL A 1 94 ? -1.673 6.154 -35.332 1.00 14.12 627 VAL A O 1
ATOM 795 N N . VAL A 1 95 ? -0.769 8.166 -35.864 1.00 13.07 628 VAL A N 1
ATOM 796 C CA . VAL A 1 95 ? -0.296 7.727 -37.181 1.00 13.58 628 VAL A CA 1
ATOM 797 C C . VAL A 1 95 ? 1.107 8.268 -37.424 1.00 19.28 628 VAL A C 1
ATOM 798 O O . VAL A 1 95 ? 1.520 9.228 -36.775 1.00 18.80 628 VAL A O 1
ATOM 802 N N . PRO A 1 96 ? 1.849 7.661 -38.363 1.00 18.41 629 PRO A N 1
ATOM 803 C CA . PRO A 1 96 ? 3.170 8.230 -38.649 1.00 23.39 629 PRO A CA 1
ATOM 804 C C . PRO A 1 96 ? 3.006 9.622 -39.242 1.00 23.82 629 PRO A C 1
ATOM 805 O O . PRO A 1 96 ? 1.984 9.884 -39.887 1.00 22.63 629 PRO A O 1
ATOM 809 N N . GLN A 1 97 ? 3.974 10.506 -39.023 1.00 26.98 630 GLN A N 1
ATOM 810 C CA . GLN A 1 97 ? 3.961 11.805 -39.691 1.00 33.04 630 GLN A CA 1
ATOM 811 C C . GLN A 1 97 ? 4.002 11.613 -41.209 1.00 33.23 630 GLN A C 1
ATOM 812 O O . GLN A 1 97 ? 4.627 10.669 -41.718 1.00 30.03 630 GLN A O 1
ATOM 818 N N . ALA A 1 98 ? 3.313 12.488 -41.936 1.00 29.33 631 ALA A N 1
ATOM 819 C CA . ALA A 1 98 ? 3.082 12.249 -43.362 1.00 35.27 631 ALA A CA 1
ATOM 820 C C . ALA A 1 98 ? 4.366 12.067 -44.183 1.00 29.07 631 ALA A C 1
ATOM 821 O O . ALA A 1 98 ? 4.383 11.296 -45.142 1.00 27.52 631 ALA A O 1
ATOM 823 N N . HIS A 1 99 ? 5.437 12.764 -43.804 1.00 31.19 632 HIS A N 1
ATOM 824 C CA . HIS A 1 99 ? 6.679 12.719 -44.585 1.00 27.65 632 HIS A CA 1
ATOM 825 C C . HIS A 1 99 ? 7.359 11.354 -44.508 1.00 31.28 632 HIS A C 1
ATOM 826 O O . HIS A 1 99 ? 8.303 11.084 -45.253 1.00 25.44 632 HIS A O 1
ATOM 833 N N . HIS A 1 100 ? 6.879 10.499 -43.602 1.00 33.85 633 HIS A N 1
ATOM 834 C CA . HIS A 1 100 ? 7.386 9.134 -43.491 1.00 29.19 633 HIS A CA 1
ATOM 835 C C . HIS A 1 100 ? 6.765 8.168 -44.500 1.00 32.39 633 HIS A C 1
ATOM 836 O O . HIS A 1 100 ? 7.223 7.033 -44.614 1.00 28.79 633 HIS A O 1
ATOM 843 N N . HIS A 1 101 ? 5.729 8.599 -45.224 1.00 24.08 634 HIS A N 1
ATOM 844 C CA . HIS A 1 101 ? 4.979 7.667 -46.083 1.00 30.12 634 HIS A CA 1
ATOM 845 C C . HIS A 1 101 ? 5.782 7.129 -47.278 1.00 46.34 634 HIS A C 1
ATOM 846 O O . HIS A 1 101 ? 6.671 7.801 -47.807 1.00 49.61 634 HIS A O 1
ATOM 853 C CA . PRO B 1 2 ? -22.094 13.351 -14.342 1.00 66.99 535 PRO B CA 1
ATOM 854 C C . PRO B 1 2 ? -20.696 12.761 -14.168 1.00 63.32 535 PRO B C 1
ATOM 855 O O . PRO B 1 2 ? -20.349 11.795 -14.850 1.00 62.56 535 PRO B O 1
ATOM 856 N N . GLU B 1 3 ? -19.910 13.339 -13.263 1.00 56.31 536 GLU B N 1
ATOM 857 C CA . GLU B 1 3 ? -18.540 12.889 -13.016 1.00 50.76 536 GLU B CA 1
ATOM 858 C C . GLU B 1 3 ? -18.520 11.614 -12.168 1.00 57.75 536 GLU B C 1
ATOM 859 O O . GLU B 1 3 ? -19.522 11.266 -11.534 1.00 49.13 536 GLU B O 1
ATOM 862 N N . LEU B 1 4 ? -17.384 10.915 -12.170 1.00 48.18 537 LEU B N 1
ATOM 863 C CA . LEU B 1 4 ? -17.211 9.735 -11.326 1.00 40.95 537 LEU B CA 1
ATOM 864 C C . LEU B 1 4 ? -17.079 10.144 -9.863 1.00 30.93 537 LEU B C 1
ATOM 865 O O . LEU B 1 4 ? -16.255 11.004 -9.522 1.00 31.64 537 LEU B O 1
ATOM 870 N N . PRO B 1 5 ? -17.892 9.528 -8.992 1.00 34.73 538 PRO B N 1
ATOM 871 C CA . PRO B 1 5 ? -17.784 9.762 -7.549 1.00 34.44 538 PRO B CA 1
ATOM 872 C C . PRO B 1 5 ? -16.411 9.348 -7.032 1.00 29.07 538 PRO B C 1
ATOM 873 O O . PRO B 1 5 ? -15.763 8.497 -7.640 1.00 31.25 538 PRO B O 1
ATOM 877 N N . ASP B 1 6 ? -15.983 9.940 -5.921 1.00 29.79 539 ASP B N 1
ATOM 878 C CA . ASP B 1 6 ? -14.659 9.683 -5.356 1.00 29.35 539 ASP B CA 1
ATOM 879 C C . ASP B 1 6 ? -14.717 9.100 -3.944 1.00 26.46 539 ASP B C 1
ATOM 880 O O . ASP B 1 6 ? -13.735 9.171 -3.211 1.00 30.59 539 ASP B O 1
ATOM 885 N N . PHE B 1 7 ? -15.854 8.533 -3.553 1.00 28.15 540 PHE B N 1
ATOM 886 C CA . PHE B 1 7 ? -16.026 8.138 -2.149 1.00 29.43 540 PHE B CA 1
ATOM 887 C C . PHE B 1 7 ? -15.115 7.005 -1.644 1.00 32.67 540 PHE B C 1
ATOM 888 O O . PHE B 1 7 ? -15.082 6.725 -0.439 1.00 27.78 540 PHE B O 1
ATOM 896 N N . PHE B 1 8 ? -14.371 6.363 -2.545 1.00 22.92 541 PHE B N 1
ATOM 897 C CA . PHE B 1 8 ? -13.355 5.392 -2.118 1.00 18.97 541 PHE B CA 1
ATOM 898 C C . PHE B 1 8 ? -11.948 5.976 -2.141 1.00 24.04 541 PHE B C 1
ATOM 899 O O . PHE B 1 8 ? -10.969 5.264 -1.925 1.00 19.61 541 PHE B O 1
ATOM 907 N N . GLU B 1 9 ? -11.838 7.274 -2.402 1.00 27.00 542 GLU B N 1
ATOM 908 C CA . GLU B 1 9 ? -10.527 7.909 -2.466 1.00 30.48 542 GLU B CA 1
ATOM 909 C C . GLU B 1 9 ? -9.711 7.646 -1.201 1.00 29.91 542 GLU B C 1
ATOM 910 O O . GLU B 1 9 ? -10.222 7.764 -0.086 1.00 31.21 542 GLU B O 1
ATOM 916 N N . GLY B 1 10 ? -8.441 7.286 -1.374 1.00 28.53 543 GLY B N 1
ATOM 917 C CA . GLY B 1 10 ? -7.552 7.059 -0.245 1.00 30.61 543 GLY B CA 1
ATOM 918 C C . GLY B 1 10 ? -7.717 5.719 0.465 1.00 31.02 543 GLY B C 1
ATOM 919 O O . GLY B 1 10 ? -6.998 5.426 1.414 1.00 32.00 543 GLY B O 1
ATOM 920 N N . LYS B 1 11 ? -8.657 4.898 0.011 1.00 28.93 544 LYS B N 1
ATOM 921 C CA . LYS B 1 11 ? -8.906 3.604 0.651 1.00 19.15 544 LYS B CA 1
ATOM 922 C C . LYS B 1 11 ? -8.293 2.451 -0.149 1.00 23.42 544 LYS B C 1
ATOM 923 O O . LYS B 1 11 ? -8.459 2.388 -1.360 1.00 24.46 544 LYS B O 1
ATOM 929 N N . HIS B 1 12 ? -7.604 1.541 0.535 1.00 26.29 545 HIS B N 1
ATOM 930 C CA . HIS B 1 12 ? -6.931 0.422 -0.123 1.00 26.45 545 HIS B CA 1
ATOM 931 C C . HIS B 1 12 ? -7.615 -0.912 0.142 1.00 23.14 545 HIS B C 1
ATOM 932 O O . HIS B 1 12 ? -7.909 -1.239 1.292 1.00 19.41 545 HIS B O 1
ATOM 939 N N . PHE B 1 13 ? -7.869 -1.667 -0.930 1.00 18.74 546 PHE B N 1
ATOM 940 C CA . PHE B 1 13 ? -8.621 -2.917 -0.847 1.00 20.37 546 PHE B CA 1
ATOM 941 C C . PHE B 1 13 ? -7.769 -4.094 -1.300 1.00 16.94 546 PHE B C 1
ATOM 942 O O . PHE B 1 13 ? -6.955 -3.964 -2.217 1.00 20.76 546 PHE B O 1
ATOM 950 N N . PHE B 1 14 ? -7.966 -5.237 -0.657 1.00 13.08 547 PHE B N 1
ATOM 951 C CA . PHE B 1 14 ? -7.437 -6.510 -1.126 1.00 14.86 547 PHE B CA 1
ATOM 952 C C . PHE B 1 14 ? -8.623 -7.452 -1.349 1.00 16.29 547 PHE B C 1
ATOM 953 O O . PHE B 1 14 ? -9.446 -7.642 -0.457 1.00 15.12 547 PHE B O 1
ATOM 961 N N . LEU B 1 15 ? -8.737 -8.017 -2.545 1.00 15.11 548 LEU B N 1
ATOM 962 C CA . LEU B 1 15 ? -9.837 -8.931 -2.827 1.00 12.98 548 LEU B CA 1
ATOM 963 C C . LEU B 1 15 ? -9.380 -10.347 -2.493 1.00 17.21 548 LEU B C 1
ATOM 964 O O . LEU B 1 15 ? -8.491 -10.914 -3.135 1.00 16.46 548 LEU B O 1
ATOM 969 N N . TYR B 1 16 ? -9.961 -10.911 -1.450 1.00 14.19 549 TYR B N 1
ATOM 970 C CA . TYR B 1 16 ? -9.504 -12.212 -0.982 1.00 14.26 549 TYR B CA 1
ATOM 971 C C . TYR B 1 16 ? -10.275 -13.330 -1.671 1.00 21.77 549 TYR B C 1
ATOM 972 O O . TYR B 1 16 ? -11.496 -13.374 -1.608 1.00 15.16 549 TYR B O 1
ATOM 981 N N . GLY B 1 17 ? -9.555 -14.214 -2.352 1.00 20.76 550 GLY B N 1
ATOM 982 C CA . GLY B 1 17 ? -10.133 -15.445 -2.850 1.00 21.63 550 GLY B CA 1
ATOM 983 C C . GLY B 1 17 ? -11.097 -15.336 -4.007 1.00 15.20 550 GLY B C 1
ATOM 984 O O . GLY B 1 17 ? -11.048 -14.390 -4.812 1.00 18.08 550 GLY B O 1
ATOM 985 N N . GLU B 1 18 ? -11.996 -16.319 -4.079 1.00 20.08 551 GLU B N 1
ATOM 986 C CA . GLU B 1 18 ? -12.890 -16.476 -5.215 1.00 16.97 551 GLU B CA 1
ATOM 987 C C . GLU B 1 18 ? -14.288 -15.914 -4.984 1.00 15.26 551 GLU B C 1
ATOM 988 O O . GLU B 1 18 ? -14.803 -15.901 -3.862 1.00 18.81 551 GLU B O 1
ATOM 994 N N . PHE B 1 19 ? -14.874 -15.436 -6.070 1.00 14.51 552 PHE B N 1
ATOM 995 C CA . PHE B 1 19 ? -16.200 -14.858 -6.088 1.00 21.82 552 PHE B CA 1
ATOM 996 C C . PHE B 1 19 ? -16.956 -15.496 -7.249 1.00 25.12 552 PHE B C 1
ATOM 997 O O . PHE B 1 19 ? -16.346 -15.907 -8.243 1.00 21.29 552 PHE B O 1
ATOM 1005 N N . PRO B 1 20 ? -18.287 -15.586 -7.131 1.00 25.32 553 PRO B N 1
ATOM 1006 C CA . PRO B 1 20 ? -19.063 -16.295 -8.158 1.00 21.77 553 PRO B CA 1
ATOM 1007 C C . PRO B 1 20 ? -19.146 -15.558 -9.501 1.00 20.73 553 PRO B C 1
ATOM 1008 O O . PRO B 1 20 ? -19.272 -14.327 -9.556 1.00 18.82 553 PRO B O 1
ATOM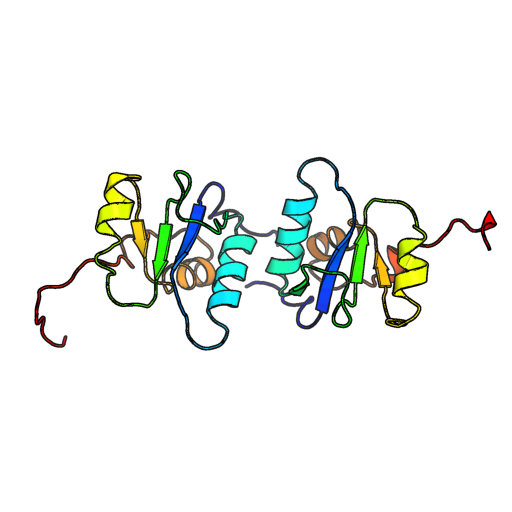 1012 N N . GLY B 1 21 ? -19.071 -16.331 -10.583 1.00 23.52 554 GLY B N 1
ATOM 1013 C CA . GLY B 1 21 ? -19.198 -15.794 -11.927 1.00 25.44 554 GLY B CA 1
ATOM 1014 C C . GLY B 1 21 ? -18.188 -14.704 -12.222 1.00 26.12 554 GLY B C 1
ATOM 1015 O O . GLY B 1 21 ? -16.983 -14.899 -12.050 1.00 24.77 554 GLY B O 1
ATOM 1016 N N . ASP B 1 22 ? -18.684 -13.549 -12.651 1.00 24.98 555 ASP B N 1
ATOM 1017 C CA . ASP B 1 22 ? -17.824 -12.416 -12.974 1.00 31.05 555 ASP B CA 1
ATOM 1018 C C . ASP B 1 22 ? -17.803 -11.371 -11.854 1.00 22.70 555 ASP B C 1
ATOM 1019 O O . ASP B 1 22 ? -17.502 -10.200 -12.090 1.00 22.14 555 ASP B O 1
ATOM 1021 N N . GLU B 1 23 ? -18.126 -11.795 -10.637 1.00 20.45 556 GLU B N 1
ATOM 1022 C CA . GLU B 1 23 ? -18.223 -10.872 -9.510 1.00 21.74 556 GLU B CA 1
ATOM 1023 C C . GLU B 1 23 ? -16.882 -10.233 -9.125 1.00 17.78 556 GLU B C 1
ATOM 1024 O O . GLU B 1 23 ? -16.828 -9.060 -8.767 1.00 19.53 556 GLU B O 1
ATOM 1030 N N . ARG B 1 24 ? -15.795 -10.988 -9.208 1.00 15.05 557 ARG B N 1
ATOM 1031 C CA . ARG B 1 24 ? -14.488 -10.408 -8.911 1.00 17.97 557 ARG B CA 1
ATOM 1032 C C . ARG B 1 24 ? -14.162 -9.218 -9.834 1.00 17.09 557 ARG B C 1
ATOM 1033 O O . ARG B 1 24 ? -13.699 -8.171 -9.381 1.00 15.10 557 ARG B O 1
ATOM 1041 N N . ARG B 1 25 ? -14.410 -9.381 -11.132 1.00 14.04 558 ARG B N 1
ATOM 1042 C CA . ARG B 1 25 ? -14.221 -8.285 -12.079 1.00 12.37 558 ARG B CA 1
ATOM 1043 C C . ARG B 1 25 ? -15.122 -7.089 -11.746 1.00 17.91 558 ARG B C 1
ATOM 1044 O O . ARG B 1 25 ? -14.739 -5.924 -11.910 1.00 16.27 558 ARG B O 1
ATOM 1052 N N . ARG B 1 26 ? -16.332 -7.374 -11.288 1.00 15.76 559 ARG B N 1
ATOM 1053 C CA . ARG B 1 26 ? -17.255 -6.296 -10.928 1.00 20.32 559 ARG B CA 1
ATOM 1054 C C . ARG B 1 26 ? -16.776 -5.513 -9.700 1.00 21.99 559 ARG B C 1
ATOM 1055 O O . ARG B 1 26 ? -16.901 -4.288 -9.659 1.00 16.43 559 ARG B O 1
ATOM 1063 N N . LEU B 1 27 ? -16.224 -6.214 -8.705 1.00 15.10 560 LEU B N 1
ATOM 1064 C CA . LEU B 1 27 ? -15.635 -5.564 -7.538 1.00 16.23 560 LEU B CA 1
ATOM 1065 C C . LEU B 1 27 ? -14.467 -4.674 -7.929 1.00 17.15 560 LEU B C 1
ATOM 1066 O O . LEU B 1 27 ? -14.347 -3.540 -7.464 1.00 16.88 560 LEU B O 1
ATOM 1071 N N . ILE B 1 28 ? -13.588 -5.199 -8.770 1.00 12.66 561 ILE B N 1
ATOM 1072 C CA . ILE B 1 28 ? -12.476 -4.402 -9.269 1.00 12.85 561 ILE B CA 1
ATOM 1073 C C . ILE B 1 28 ? -13.027 -3.146 -9.948 1.00 13.32 561 ILE B C 1
ATOM 1074 O O . ILE B 1 28 ? -12.519 -2.052 -9.745 1.00 16.69 561 ILE B O 1
ATOM 1079 N N . ARG B 1 29 ? -14.084 -3.311 -10.737 1.00 15.86 562 ARG B N 1
ATOM 1080 C CA . ARG B 1 29 ? -14.696 -2.184 -11.446 1.00 12.73 562 ARG B CA 1
ATOM 1081 C C . ARG B 1 29 ? -15.197 -1.079 -10.517 1.00 16.58 562 ARG B C 1
ATOM 1082 O O . ARG B 1 29 ? -14.889 0.096 -10.726 1.00 18.53 562 ARG B O 1
ATOM 1090 N N . TYR B 1 30 ? -15.969 -1.449 -9.495 1.00 18.88 563 TYR B N 1
ATOM 1091 C CA . TYR B 1 30 ? -16.526 -0.457 -8.572 1.00 20.17 563 TYR B CA 1
ATOM 1092 C C . TYR B 1 30 ? -15.456 0.170 -7.691 1.00 18.77 563 TYR B C 1
ATOM 1093 O O . TYR B 1 30 ? -15.421 1.388 -7.511 1.00 23.91 563 TYR B O 1
ATOM 1102 N N . VAL B 1 31 ? -14.587 -0.656 -7.123 1.00 14.34 564 VAL B N 1
ATOM 1103 C CA . VAL B 1 31 ? -13.510 -0.117 -6.305 1.00 14.40 564 VAL B CA 1
ATOM 1104 C C . VAL B 1 31 ? -12.731 0.910 -7.124 1.00 22.54 564 VAL B C 1
ATOM 1105 O O . VAL B 1 31 ? -12.506 2.032 -6.675 1.00 17.80 564 VAL B O 1
ATOM 1109 N N . THR B 1 32 ? -12.329 0.516 -8.329 1.00 18.28 565 THR B N 1
ATOM 1110 C CA . THR B 1 32 ? -11.540 1.392 -9.200 1.00 16.32 565 THR B CA 1
ATOM 1111 C C . THR B 1 32 ? -12.324 2.640 -9.614 1.00 19.70 565 THR B C 1
ATOM 1112 O O . THR B 1 32 ? -11.795 3.748 -9.569 1.00 21.03 565 THR B O 1
ATOM 1116 N N . ALA B 1 33 ? -13.581 2.455 -10.016 1.00 18.96 566 ALA B N 1
ATOM 1117 C CA . ALA B 1 33 ? -14.387 3.572 -10.516 1.00 17.19 566 ALA B CA 1
ATOM 1118 C C . ALA B 1 33 ? -14.533 4.681 -9.480 1.00 27.63 566 ALA B C 1
ATOM 1119 O O . ALA B 1 33 ? -14.588 5.854 -9.833 1.00 24.72 566 ALA B O 1
ATOM 1121 N N . PHE B 1 34 ? -14.582 4.312 -8.202 1.00 19.72 567 PHE B N 1
ATOM 1122 C CA . PHE B 1 34 ? -14.814 5.305 -7.148 1.00 22.17 567 PHE B CA 1
ATOM 1123 C C . PHE B 1 34 ? -13.513 5.724 -6.478 1.00 20.41 567 PHE B C 1
ATOM 1124 O O . PHE B 1 34 ? -13.488 6.168 -5.329 1.00 21.88 567 PHE B O 1
ATOM 1132 N N . ASN B 1 35 ? -12.430 5.572 -7.233 1.00 19.87 568 ASN B N 1
ATOM 1133 C CA . ASN B 1 35 ? -11.108 6.061 -6.855 1.00 21.91 568 ASN B CA 1
ATOM 1134 C C . ASN B 1 35 ? -10.416 5.299 -5.734 1.00 24.44 568 ASN B C 1
ATOM 1135 O O . ASN B 1 35 ? -9.460 5.800 -5.147 1.00 31.17 568 ASN B O 1
ATOM 1140 N N . GLY B 1 36 ? -10.887 4.089 -5.441 1.00 22.31 569 GLY B N 1
ATOM 1141 C CA . GLY B 1 36 ? -10.223 3.244 -4.465 1.00 22.04 569 GLY B CA 1
ATOM 1142 C C . GLY B 1 36 ? -8.928 2.677 -5.023 1.00 25.75 569 GLY B C 1
ATOM 1143 O O . GLY B 1 36 ? -8.712 2.685 -6.230 1.00 22.18 569 GLY B O 1
ATOM 1144 N N . GLU B 1 37 ? -8.063 2.187 -4.144 1.00 19.21 570 GLU B N 1
ATOM 1145 C CA . GLU B 1 37 ? -6.800 1.599 -4.569 1.00 23.70 570 GLU B CA 1
ATOM 1146 C C . GLU B 1 37 ? -6.778 0.099 -4.292 1.00 21.88 570 GLU B C 1
ATOM 1147 O O . GLU B 1 37 ? -6.919 -0.331 -3.151 1.00 26.20 570 GLU B O 1
ATOM 1150 N N . LEU B 1 38 ? -6.592 -0.691 -5.338 1.00 18.51 571 LEU B N 1
ATOM 1151 C CA . LEU B 1 38 ? -6.466 -2.134 -5.171 1.00 24.59 571 LEU B CA 1
ATOM 1152 C C . LEU B 1 38 ? -5.023 -2.523 -4.903 1.00 22.47 571 LEU B C 1
ATOM 1153 O O . LEU B 1 38 ? -4.094 -1.968 -5.488 1.00 23.20 571 LEU B O 1
ATOM 1158 N N . GLU B 1 39 ? -4.846 -3.478 -4.005 1.00 17.44 572 GLU B N 1
ATOM 1159 C CA . GLU B 1 39 ? -3.537 -4.026 -3.698 1.00 19.83 572 GLU B CA 1
ATOM 1160 C C . GLU B 1 39 ? -3.528 -5.487 -4.155 1.00 24.91 572 GLU B C 1
ATOM 1161 O O . GLU B 1 39 ? -4.499 -6.218 -3.944 1.00 26.30 572 GLU B O 1
ATOM 1167 N N . ASP B 1 40 ? -2.443 -5.914 -4.788 1.00 29.45 573 ASP B N 1
ATOM 1168 C CA . ASP B 1 40 ? -2.344 -7.291 -5.264 1.00 29.61 573 ASP B CA 1
ATOM 1169 C C . ASP B 1 40 ? -1.758 -8.212 -4.197 1.00 29.59 573 ASP B C 1
ATOM 1170 O O . ASP B 1 40 ? -1.767 -9.434 -4.344 1.00 24.21 573 ASP B O 1
ATOM 1175 N N . TYR B 1 41 ? -1.260 -7.616 -3.118 1.00 22.46 574 TYR B N 1
ATOM 1176 C CA . TYR B 1 41 ? -0.676 -8.370 -2.014 1.00 25.37 574 TYR B CA 1
ATOM 1177 C C . TYR B 1 41 ? -1.176 -7.817 -0.695 1.00 26.93 574 TYR B C 1
ATOM 1178 O O . TYR B 1 41 ? -1.521 -6.640 -0.605 1.00 25.19 574 TYR B O 1
ATOM 1187 N N . MET B 1 42 ? -1.209 -8.669 0.326 1.00 27.18 575 MET B N 1
ATOM 1188 C CA . MET B 1 42 ? -1.509 -8.233 1.685 1.00 29.25 575 MET B CA 1
ATOM 1189 C C . MET B 1 42 ? -0.331 -7.476 2.258 1.00 33.54 575 MET B C 1
ATOM 1190 O O . MET B 1 42 ? 0.546 -8.064 2.883 1.00 51.01 575 MET B O 1
ATOM 1195 N N . ASN B 1 43 ? -0.303 -6.170 2.045 1.00 29.89 576 ASN B N 1
ATOM 1196 C CA . ASN B 1 43 ? 0.801 -5.372 2.548 1.00 33.15 576 ASN B CA 1
ATOM 1197 C C . ASN B 1 43 ? 0.321 -4.332 3.553 1.00 33.17 576 ASN B C 1
ATOM 1198 O O . ASN B 1 43 ? -0.859 -4.297 3.907 1.00 28.65 576 ASN B O 1
ATOM 1203 N N . GLU B 1 44 ? 1.242 -3.485 4.003 1.00 31.71 577 GLU B N 1
ATOM 1204 C CA . GLU B 1 44 ? 0.969 -2.531 5.072 1.00 35.93 577 GLU B CA 1
ATOM 1205 C C . GLU B 1 44 ? -0.108 -1.532 4.692 1.00 30.05 577 GLU B C 1
ATOM 1206 O O . GLU B 1 44 ? -0.762 -0.959 5.565 1.00 32.05 577 GLU B O 1
ATOM 1208 N N . ARG B 1 45 ? -0.288 -1.324 3.389 1.00 25.54 578 ARG B N 1
ATOM 1209 C CA . ARG B 1 45 ? -1.228 -0.321 2.890 1.00 27.17 578 ARG B CA 1
ATOM 1210 C C . ARG B 1 45 ? -2.680 -0.797 2.878 1.00 26.05 578 ARG B C 1
ATOM 1211 O O . ARG B 1 45 ? -3.598 0.020 2.817 1.00 27.30 578 ARG B O 1
ATOM 1219 N N . VAL B 1 46 ? -2.888 -2.111 2.917 1.00 24.94 579 VAL B N 1
ATOM 1220 C CA . VAL B 1 46 ? -4.245 -2.663 2.889 1.00 23.13 579 VAL B CA 1
ATOM 1221 C C . VAL B 1 46 ? -5.083 -2.232 4.108 1.00 19.81 579 VAL B C 1
ATOM 1222 O O . VAL B 1 46 ? -4.622 -2.294 5.248 1.00 19.22 579 VAL B O 1
ATOM 1226 N N . GLN B 1 47 ? -6.312 -1.791 3.845 1.00 18.16 580 GLN B N 1
ATOM 1227 C CA . GLN B 1 47 ? -7.240 -1.395 4.886 1.00 18.87 580 GLN B CA 1
ATOM 1228 C C . GLN B 1 47 ? -8.499 -2.272 4.928 1.00 18.95 580 GLN B C 1
ATOM 1229 O O . GLN B 1 47 ? -9.047 -2.520 6.008 1.00 14.81 580 GLN B O 1
ATOM 1235 N N . PHE B 1 48 ? -8.944 -2.738 3.758 1.00 15.96 581 PHE B N 1
ATOM 1236 C CA . PHE B 1 48 ? -10.146 -3.560 3.642 1.00 14.57 581 PHE B CA 1
ATOM 1237 C C . PHE B 1 48 ? -9.870 -4.853 2.886 1.00 15.52 581 PHE B C 1
ATOM 1238 O O . PHE B 1 48 ? -9.411 -4.830 1.751 1.00 16.43 581 PHE B O 1
ATOM 1246 N N . VAL B 1 49 ? -10.150 -5.968 3.543 1.00 12.60 582 VAL B N 1
ATOM 1247 C CA . VAL B 1 49 ? -10.085 -7.295 2.932 1.00 10.37 582 VAL B CA 1
ATOM 1248 C C . VAL B 1 49 ? -11.512 -7.714 2.585 1.00 12.52 582 VAL B C 1
ATOM 1249 O O . VAL B 1 49 ? -12.357 -7.871 3.478 1.00 13.76 582 VAL B O 1
ATOM 1253 N N . ILE B 1 50 ? -11.792 -7.844 1.292 1.00 11.19 583 ILE B N 1
ATOM 1254 C CA . ILE B 1 50 ? -13.124 -8.216 0.824 1.00 12.86 583 ILE B CA 1
ATOM 1255 C C . ILE B 1 50 ? -13.163 -9.712 0.580 1.00 15.74 583 ILE B C 1
ATOM 1256 O O . ILE B 1 50 ? -12.333 -10.240 -0.156 1.00 12.16 583 ILE B O 1
ATOM 1261 N N . THR B 1 51 ? -14.109 -10.397 1.215 1.00 13.53 584 THR B N 1
ATOM 1262 C CA . THR B 1 51 ? -14.179 -11.853 1.128 1.00 13.90 584 THR B CA 1
ATOM 1263 C C . THR B 1 51 ? -15.614 -12.382 1.113 1.00 14.15 584 THR B C 1
ATOM 1264 O O . THR B 1 51 ? -16.454 -11.927 1.884 1.00 15.67 584 THR B O 1
ATOM 1268 N N . ALA B 1 52 ? -15.880 -13.348 0.238 1.00 13.41 585 ALA B N 1
ATOM 1269 C CA . ALA B 1 52 ? -17.174 -14.034 0.222 1.00 15.40 585 ALA B CA 1
ATOM 1270 C C . ALA B 1 52 ? -17.109 -15.386 0.969 1.00 24.15 585 ALA B C 1
ATOM 1271 O O . ALA B 1 52 ? -18.106 -16.107 1.059 1.00 21.69 585 ALA B O 1
ATOM 1273 N N A GLN B 1 53 ? -15.932 -15.703 1.505 0.60 20.58 586 GLN B N 1
ATOM 1274 N N B GLN B 1 53 ? -15.936 -15.718 1.499 0.40 20.60 586 GLN B N 1
ATOM 1275 C CA A GLN B 1 53 ? -15.651 -17.014 2.094 0.60 23.13 586 GLN B CA 1
ATOM 1276 C CA B GLN B 1 53 ? -15.707 -17.036 2.089 0.40 23.11 586 GLN B CA 1
ATOM 1277 C C A GLN B 1 53 ? -15.814 -17.025 3.617 0.60 26.72 586 GLN B C 1
ATOM 1278 C C B GLN B 1 53 ? -15.764 -17.024 3.616 0.40 26.66 586 GLN B C 1
ATOM 1279 O O A GLN B 1 53 ? -16.014 -15.982 4.232 0.60 20.09 586 GLN B O 1
ATOM 1280 O O B GLN B 1 53 ? -15.846 -15.966 4.233 0.40 20.18 586 GLN B O 1
ATOM 1291 N N . GLU B 1 54 ? -15.723 -18.212 4.216 1.00 25.46 587 GLU B N 1
ATOM 1292 C CA . GLU B 1 54 ? -15.668 -18.337 5.670 1.00 31.75 587 GLU B CA 1
ATOM 1293 C C . GLU B 1 54 ? -14.399 -17.645 6.166 1.00 24.06 587 GLU B C 1
ATOM 1294 O O . GLU B 1 54 ? -13.412 -17.571 5.436 1.00 22.04 587 GLU B O 1
ATOM 1296 N N . TRP B 1 55 ? -14.432 -17.130 7.389 1.00 24.50 588 TRP B N 1
ATOM 1297 C CA . TRP B 1 55 ? -13.245 -16.567 8.024 1.00 25.09 588 TRP B CA 1
ATOM 1298 C C . TRP B 1 55 ? -12.053 -17.485 7.794 1.00 27.94 588 TRP B C 1
ATOM 1299 O O . TRP B 1 55 ? -12.152 -18.700 7.964 1.00 24.09 588 TRP B O 1
ATOM 1310 N N . ASP B 1 56 ? -10.931 -16.899 7.395 1.00 22.47 589 ASP B N 1
ATOM 1311 C CA . ASP B 1 56 ? -9.684 -17.639 7.235 1.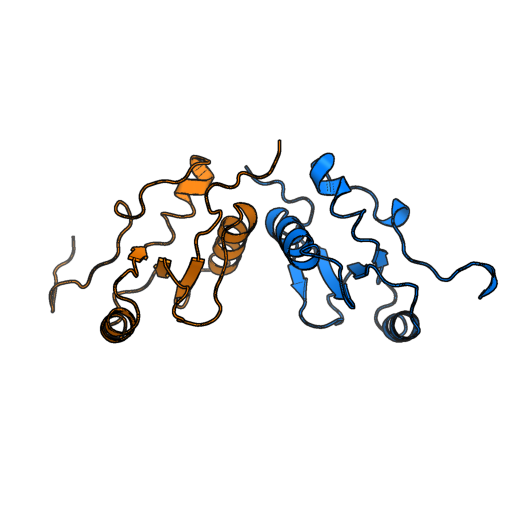00 23.63 589 ASP B CA 1
ATOM 1312 C C . ASP B 1 56 ? -8.850 -17.443 8.495 1.00 20.13 589 ASP B C 1
ATOM 1313 O O . ASP B 1 56 ? -8.527 -16.310 8.855 1.00 21.30 589 ASP B O 1
ATOM 1318 N N . PRO B 1 57 ? -8.501 -18.546 9.179 1.00 23.58 590 PRO B N 1
ATOM 1319 C CA . PRO B 1 57 ? -7.711 -18.450 10.411 1.00 31.33 590 PRO B CA 1
ATOM 1320 C C . PRO B 1 57 ? -6.392 -17.705 10.222 1.00 23.37 590 PRO B C 1
ATOM 1321 O O . PRO B 1 57 ? -5.856 -17.169 11.189 1.00 28.31 590 PRO B O 1
ATOM 1325 N N A ASN B 1 58 ? -5.874 -17.683 8.998 0.72 24.62 591 ASN B N 1
ATOM 1326 N N B ASN B 1 58 ? -5.879 -17.665 8.995 0.28 24.74 591 ASN B N 1
ATOM 1327 C CA A ASN B 1 58 ? -4.637 -16.960 8.713 0.72 26.03 591 ASN B CA 1
ATOM 1328 C CA B ASN B 1 58 ? -4.630 -16.950 8.729 0.28 26.12 591 ASN B CA 1
ATOM 1329 C C A ASN B 1 58 ? -4.800 -15.441 8.780 0.72 26.32 591 ASN B C 1
ATOM 1330 C C B ASN B 1 58 ? -4.798 -15.431 8.741 0.28 26.28 591 ASN B C 1
ATOM 1331 O O A ASN B 1 58 ? -3.810 -14.709 8.824 0.72 26.67 591 ASN B O 1
ATOM 1332 O O B ASN B 1 58 ? -3.814 -14.691 8.709 0.28 26.60 591 ASN B O 1
ATOM 1341 N N . PHE B 1 59 ? -6.045 -14.970 8.785 1.00 18.80 592 PHE B N 1
ATOM 1342 C CA . PHE B 1 59 ? -6.317 -13.542 8.933 1.00 19.85 592 PHE B CA 1
ATOM 1343 C C . PHE B 1 59 ? -5.733 -13.071 10.274 1.00 20.77 592 PHE B C 1
ATOM 1344 O O . PHE B 1 59 ? -5.388 -11.903 10.443 1.00 18.25 592 PHE B O 1
ATOM 1352 N N . GLU B 1 60 ? -5.619 -13.986 11.228 1.00 20.28 593 GLU B N 1
ATOM 1353 C CA . GLU B 1 60 ? -5.045 -13.626 12.515 1.00 23.89 593 GLU B CA 1
ATOM 1354 C C . GLU B 1 60 ? -3.588 -13.170 12.360 1.00 25.81 593 GLU B C 1
ATOM 1355 O O . GLU B 1 60 ? -3.152 -12.240 13.035 1.00 21.89 593 GLU B O 1
ATOM 1361 N N . GLU B 1 61 ? -2.842 -13.812 11.462 1.00 23.78 594 GLU B N 1
ATOM 1362 C CA . GLU B 1 61 ? -1.461 -13.401 11.208 1.00 27.09 594 GLU B CA 1
ATOM 1363 C C . GLU B 1 61 ? -1.420 -12.074 10.457 1.00 23.03 594 GLU B C 1
ATOM 1364 O O . GLU B 1 61 ? -0.549 -11.239 10.689 1.00 19.98 594 GLU B O 1
ATOM 1370 N N . ALA B 1 62 ? -2.364 -11.880 9.544 1.00 17.30 595 ALA B N 1
ATOM 1371 C CA . ALA B 1 62 ? -2.452 -10.614 8.840 1.00 18.82 595 ALA B CA 1
ATOM 1372 C C . ALA B 1 62 ? -2.666 -9.488 9.855 1.00 23.43 595 ALA B C 1
ATOM 1373 O O . ALA B 1 62 ? -2.128 -8.387 9.710 1.00 20.87 595 ALA B O 1
ATOM 1375 N N . LEU B 1 63 ? -3.456 -9.771 10.885 1.00 16.64 596 LEU B N 1
ATOM 1376 C CA . LEU B 1 63 ? -3.771 -8.757 11.898 1.00 20.66 596 LEU B CA 1
ATOM 1377 C C . LEU B 1 63 ? -2.564 -8.415 12.771 1.00 27.81 596 LEU B C 1
ATOM 1378 O O . LEU B 1 63 ? -2.447 -7.291 13.266 1.00 21.41 596 LEU B O 1
ATOM 1383 N N . MET B 1 64 ? -1.670 -9.380 12.968 1.00 23.40 597 MET B N 1
ATOM 1384 C CA . MET B 1 64 ? -0.433 -9.103 13.691 1.00 32.49 597 MET B CA 1
ATOM 1385 C C . MET B 1 64 ? 0.395 -8.040 12.975 1.00 31.80 597 MET B C 1
ATOM 1386 O O . MET B 1 64 ? 0.960 -7.160 13.608 1.00 27.27 597 MET B O 1
ATOM 1391 N N . GLU B 1 65 ? 0.459 -8.129 11.649 1.00 23.27 598 GLU B N 1
ATOM 1392 C CA . GLU B 1 65 ? 1.215 -7.175 10.847 1.00 28.37 598 GLU B CA 1
ATOM 1393 C C . GLU B 1 65 ? 0.482 -5.848 10.678 1.00 29.38 598 GLU B C 1
ATOM 1394 O O . GLU B 1 65 ? 1.102 -4.788 10.605 1.00 33.74 598 GLU B O 1
ATOM 1400 N N . ASN B 1 66 ? -0.841 -5.914 10.600 1.00 27.04 599 ASN B N 1
ATOM 1401 C CA . ASN B 1 66 ? -1.642 -4.750 10.245 1.00 22.97 599 ASN B CA 1
ATOM 1402 C C . ASN B 1 66 ? -2.928 -4.708 11.078 1.00 23.26 599 ASN B C 1
ATOM 1403 O O . ASN B 1 66 ? -3.986 -5.127 10.614 1.00 19.06 599 ASN B O 1
ATOM 1408 N N A PRO B 1 67 ? -2.827 -4.230 12.324 0.50 22.79 600 PRO B N 1
ATOM 1409 N N B PRO B 1 67 ? -2.835 -4.174 12.305 0.50 22.75 600 PRO B N 1
ATOM 1410 C CA A PRO B 1 67 ? -3.960 -4.261 13.258 0.50 22.95 600 PRO B CA 1
ATOM 1411 C CA B PRO B 1 67 ? -3.938 -4.207 13.274 0.50 22.96 600 PRO B CA 1
ATOM 1412 C C A PRO B 1 67 ? -5.155 -3.390 12.858 0.50 22.81 600 PRO B C 1
ATOM 1413 C C B PRO B 1 67 ? -5.163 -3.412 12.837 0.50 22.81 600 PRO B C 1
ATOM 1414 O O A PRO B 1 67 ? -6.200 -3.476 13.498 0.50 23.61 600 PRO B O 1
ATOM 1415 O O B PRO B 1 67 ? -6.232 -3.568 13.424 0.50 23.55 600 PRO B O 1
ATOM 1422 N N . SER B 1 68 ? -5.019 -2.576 11.818 1.00 21.96 601 SER B N 1
ATOM 1423 C CA . SER B 1 68 ? -6.134 -1.727 11.385 1.00 25.90 601 SER B CA 1
ATOM 1424 C C . SER B 1 68 ? -7.076 -2.398 10.369 1.00 18.83 601 SER B C 1
ATOM 1425 O O . SER B 1 68 ? -8.094 -1.829 9.989 1.00 20.64 601 SER B O 1
ATOM 1428 N N . LEU B 1 69 ? -6.732 -3.603 9.933 1.00 18.77 602 LEU B N 1
ATOM 1429 C CA . LEU B 1 69 ? -7.493 -4.293 8.888 1.00 14.21 602 LEU B CA 1
ATOM 1430 C C . LEU B 1 69 ? -8.967 -4.440 9.235 1.00 19.57 602 LEU B C 1
ATOM 1431 O O . LEU B 1 69 ? -9.324 -4.713 10.385 1.00 20.08 602 LEU B O 1
ATOM 1436 N N . ALA B 1 70 ? -9.816 -4.270 8.230 1.00 13.90 603 ALA B N 1
ATOM 1437 C CA . ALA B 1 70 ? -11.238 -4.569 8.352 1.00 16.01 603 ALA B CA 1
ATOM 1438 C C . ALA B 1 70 ? -11.591 -5.632 7.326 1.00 20.57 603 ALA B C 1
ATOM 1439 O O . ALA B 1 70 ? -11.165 -5.547 6.173 1.00 15.37 603 ALA B O 1
ATOM 1441 N N . PHE B 1 71 ? -12.373 -6.621 7.743 1.00 14.55 604 PHE B N 1
ATOM 1442 C CA . PHE B 1 71 ? -12.799 -7.704 6.849 1.00 15.54 604 PHE B CA 1
ATOM 1443 C C . PHE B 1 71 ? -14.273 -7.517 6.525 1.00 12.78 604 PHE B C 1
ATOM 1444 O O . PHE B 1 71 ? -15.094 -7.348 7.438 1.00 15.50 604 PHE B O 1
ATOM 1452 N N . VAL B 1 72 ? -14.609 -7.524 5.235 1.00 12.07 605 VAL B N 1
ATOM 1453 C CA . VAL B 1 72 ? -15.941 -7.104 4.796 1.00 13.61 605 VAL B CA 1
ATOM 1454 C C . VAL B 1 72 ? -16.483 -7.958 3.654 1.00 14.72 605 VAL B C 1
ATOM 1455 O O . VAL B 1 72 ? -15.716 -8.424 2.813 1.00 12.44 605 VAL B O 1
ATOM 1459 N N . ARG B 1 73 ? -17.806 -8.135 3.625 1.00 9.36 606 ARG B N 1
ATOM 1460 C CA . ARG B 1 73 ? -18.499 -8.834 2.533 1.00 15.13 606 ARG B CA 1
ATOM 1461 C C . ARG B 1 73 ? -18.591 -7.982 1.260 1.00 14.92 606 ARG B C 1
ATOM 1462 O O . ARG B 1 73 ? -18.712 -6.768 1.329 1.00 12.19 606 ARG B O 1
ATOM 1470 N N . PRO B 1 74 ? -18.558 -8.628 0.083 1.00 11.19 607 PRO B N 1
ATOM 1471 C CA . PRO B 1 74 ? -18.654 -7.840 -1.158 1.00 13.45 607 PRO B CA 1
ATOM 1472 C C . PRO B 1 74 ? -19.953 -7.024 -1.273 1.00 20.81 607 PRO B C 1
ATOM 1473 O O . PRO B 1 74 ? -19.968 -6.011 -1.976 1.00 17.30 607 PRO B O 1
ATOM 1477 N N . ARG B 1 75 ? -21.019 -7.435 -0.589 1.00 17.13 608 ARG B N 1
ATOM 1478 C CA . ARG B 1 75 ? -22.256 -6.648 -0.587 1.00 18.93 608 ARG B CA 1
ATOM 1479 C C . ARG B 1 75 ? -22.019 -5.182 -0.185 1.00 19.62 608 ARG B C 1
ATOM 1480 O O . ARG B 1 75 ? -22.752 -4.292 -0.610 1.00 20.17 608 ARG B O 1
ATOM 1488 N N . TRP B 1 76 ? -21.008 -4.925 0.641 1.00 16.27 609 TRP B N 1
ATOM 1489 C CA . TRP B 1 76 ? -20.688 -3.548 1.029 1.00 14.59 609 TRP B CA 1
ATOM 1490 C C . TRP B 1 76 ? -20.407 -2.675 -0.202 1.00 21.21 609 TRP B C 1
ATOM 1491 O O . TRP B 1 76 ? -20.933 -1.570 -0.329 1.00 18.12 609 TRP B O 1
ATOM 1502 N N A ILE B 1 77 ? -19.572 -3.175 -1.102 0.50 18.42 610 ILE B N 1
ATOM 1503 N N B ILE B 1 77 ? -19.550 -3.180 -1.084 0.50 18.41 610 ILE B N 1
ATOM 1504 C CA A ILE B 1 77 ? -19.221 -2.426 -2.305 0.50 16.98 610 ILE B CA 1
ATOM 1505 C CA B ILE B 1 77 ? -19.204 -2.484 -2.318 0.50 17.00 610 ILE B CA 1
ATOM 1506 C C A ILE B 1 77 ? -20.409 -2.301 -3.259 0.50 19.22 610 ILE B C 1
ATOM 1507 C C B ILE B 1 77 ? -20.447 -2.286 -3.178 0.50 19.19 610 ILE B C 1
ATOM 1508 O O A ILE B 1 77 ? -20.601 -1.257 -3.879 0.50 21.53 610 ILE B O 1
ATOM 1509 O O B ILE B 1 77 ? -20.711 -1.184 -3.654 0.50 21.91 610 ILE B O 1
ATOM 1518 N N . TYR B 1 78 ? -21.212 -3.356 -3.377 1.00 22.26 611 TYR B N 1
ATOM 1519 C CA . TYR B 1 78 ? -22.422 -3.275 -4.205 1.00 23.48 611 TYR B CA 1
ATOM 1520 C C . TYR B 1 78 ? -23.368 -2.214 -3.670 1.00 29.56 611 TYR B C 1
ATOM 1521 O O . TYR B 1 78 ? -23.946 -1.450 -4.437 1.00 22.02 611 TYR B O 1
ATOM 1530 N N . SER B 1 79 ? -23.511 -2.159 -2.346 1.00 23.57 612 SER B N 1
ATOM 1531 C CA . SER B 1 79 ? -24.411 -1.203 -1.720 1.00 22.89 612 SER B CA 1
ATOM 1532 C C . SER B 1 79 ? -23.891 0.228 -1.816 1.00 27.60 612 SER B C 1
ATOM 1533 O O . SER B 1 79 ? -24.676 1.163 -1.984 1.00 24.90 612 SER B O 1
ATOM 1536 N N . CYS B 1 80 ? -22.576 0.404 -1.711 1.00 19.32 613 CYS B N 1
ATOM 1537 C CA . CYS B 1 80 ? -22.007 1.734 -1.871 1.00 17.33 613 CYS B CA 1
ATOM 1538 C C . CYS B 1 80 ? -22.327 2.254 -3.274 1.00 27.86 613 CYS B C 1
ATOM 1539 O O . CYS B 1 80 ? -22.585 3.441 -3.456 1.00 22.84 613 CYS B O 1
ATOM 1542 N N . ASN B 1 81 ? -22.296 1.360 -4.259 1.00 25.94 614 ASN B N 1
ATOM 1543 C CA . ASN B 1 81 ? -22.622 1.725 -5.640 1.00 23.61 614 ASN B CA 1
ATOM 1544 C C . ASN B 1 81 ? -24.103 2.035 -5.786 1.00 39.90 614 ASN B C 1
ATOM 1545 O O . ASN B 1 81 ? -24.483 3.073 -6.335 1.00 38.33 614 ASN B O 1
ATOM 1550 N N . GLU B 1 82 ? -24.936 1.129 -5.284 1.00 32.75 615 GLU B N 1
ATOM 1551 C CA . GLU B 1 82 ? -26.382 1.309 -5.294 1.00 32.38 615 GLU B CA 1
ATOM 1552 C C . GLU B 1 82 ? -26.813 2.627 -4.652 1.00 32.85 615 GLU B C 1
ATOM 1553 O O . GLU B 1 82 ? -27.723 3.289 -5.146 1.00 43.46 615 GLU B O 1
ATOM 1556 N N . LYS B 1 83 ? -26.157 3.018 -3.564 1.00 34.93 616 LYS B N 1
ATOM 1557 C CA . LYS B 1 83 ? -26.506 4.261 -2.874 1.00 32.65 616 LYS B CA 1
ATOM 1558 C C . LYS B 1 83 ? -25.638 5.445 -3.297 1.00 42.19 616 LYS B C 1
ATOM 1559 O O . LYS B 1 83 ? -25.894 6.581 -2.899 1.00 34.01 616 LYS B O 1
ATOM 1565 N N . GLN B 1 84 ? -24.614 5.173 -4.101 1.00 35.15 617 GLN B N 1
ATOM 1566 C CA . GLN B 1 84 ? -23.680 6.206 -4.547 1.00 35.52 617 GLN B CA 1
ATOM 1567 C C . GLN B 1 84 ? -23.069 7.004 -3.393 1.00 35.67 617 GLN B C 1
ATOM 1568 O O . GLN B 1 84 ? -22.965 8.231 -3.452 1.00 31.35 617 GLN B O 1
ATOM 1574 N N . LYS B 1 85 ? -22.656 6.301 -2.343 1.00 24.15 618 LYS B N 1
ATOM 1575 C CA . LYS B 1 85 ? -21.965 6.943 -1.227 1.00 27.87 618 LYS B CA 1
ATOM 1576 C C . LYS B 1 85 ? -21.210 5.900 -0.408 1.00 24.33 618 LYS B C 1
ATOM 1577 O O . LYS B 1 85 ? -21.431 4.700 -0.573 1.00 28.17 618 LYS B O 1
ATOM 1583 N N . LEU B 1 86 ? -20.322 6.363 0.467 1.00 24.76 619 LEU B N 1
ATOM 1584 C CA . LEU B 1 86 ? -19.560 5.466 1.329 1.00 25.85 619 LEU B CA 1
ATOM 1585 C C . LEU B 1 86 ? -20.379 5.001 2.525 1.00 25.53 619 LEU B C 1
ATOM 1586 O O . LEU B 1 86 ? -20.614 5.772 3.455 1.00 39.92 619 LEU B O 1
ATOM 1591 N N . LEU B 1 87 ? -20.813 3.743 2.509 1.00 22.58 620 LEU B N 1
ATOM 1592 C CA . LEU B 1 87 ? -21.526 3.186 3.657 1.00 23.76 620 LEU B CA 1
ATOM 1593 C C . LEU B 1 87 ? -20.538 2.635 4.694 1.00 25.71 620 LEU B C 1
ATOM 1594 O O . LEU B 1 87 ? -19.388 2.328 4.362 1.00 19.58 620 LEU B O 1
ATOM 1599 N N . PRO B 1 88 ? -20.975 2.516 5.962 1.00 25.46 621 PRO B N 1
ATOM 1600 C CA . PRO B 1 88 ? -20.099 1.940 6.993 1.00 16.15 621 PRO B CA 1
ATOM 1601 C C . PRO B 1 88 ? -19.855 0.451 6.751 1.00 17.27 621 PRO B C 1
ATOM 1602 O O . PRO B 1 88 ? -20.818 -0.310 6.604 1.00 16.48 621 PRO B O 1
ATOM 1606 N N . HIS B 1 89 ? -18.588 0.045 6.719 1.00 16.56 622 HIS B N 1
ATOM 1607 C CA . HIS B 1 89 ? -18.236 -1.354 6.441 1.00 19.27 622 HIS B CA 1
ATOM 1608 C C . HIS B 1 89 ? -18.704 -2.277 7.557 1.00 16.14 622 HIS B C 1
ATOM 1609 O O . HIS B 1 89 ? -18.907 -3.474 7.344 1.00 15.87 622 HIS B O 1
ATOM 1616 N N . GLN B 1 90 ? -18.868 -1.723 8.752 1.00 16.67 623 GLN B N 1
ATOM 1617 C CA . GLN B 1 90 ? -19.277 -2.528 9.907 1.00 14.44 623 GLN B CA 1
ATOM 1618 C C . GLN B 1 90 ? -20.583 -3.284 9.673 1.00 15.62 623 GLN B C 1
ATOM 1619 O O . GLN B 1 90 ? -20.787 -4.371 10.218 1.00 16.41 623 GLN B O 1
ATOM 1625 N N A LEU B 1 91 ? -21.452 -2.699 8.855 0.50 14.46 624 LEU B N 1
ATOM 1626 N N B LEU B 1 91 ? -21.477 -2.711 8.875 0.50 14.48 624 LEU B N 1
ATOM 1627 C CA A LEU B 1 91 ? -22.745 -3.293 8.531 0.50 19.52 624 LEU B CA 1
ATOM 1628 C CA B LEU B 1 91 ? -22.754 -3.365 8.590 0.50 19.49 624 LEU B CA 1
ATOM 1629 C C A LEU B 1 91 ? -22.598 -4.561 7.696 0.50 18.09 624 LEU B C 1
ATOM 1630 C C B LEU B 1 91 ? -22.555 -4.666 7.822 0.50 18.21 624 LEU B C 1
ATOM 1631 O O A LEU B 1 91 ? -23.567 -5.295 7.497 0.50 18.69 624 LEU B O 1
ATOM 1632 O O B LEU B 1 91 ? -23.439 -5.527 7.792 0.50 18.88 624 LEU B O 1
ATOM 1641 N N . TYR B 1 92 ? -21.382 -4.806 7.213 1.00 16.53 625 TYR B N 1
ATOM 1642 C CA . TYR B 1 92 ? -21.096 -5.935 6.331 1.00 14.72 625 TYR B CA 1
ATOM 1643 C C . TYR B 1 92 ? -19.853 -6.688 6.784 1.00 18.61 625 TYR B C 1
ATOM 1644 O O . TYR B 1 92 ? -19.222 -7.406 6.002 1.00 18.26 625 TYR B O 1
ATOM 1653 N N . GLY B 1 93 ? -19.501 -6.522 8.052 1.00 15.55 626 GLY B N 1
ATOM 1654 C CA . GLY B 1 93 ? -18.301 -7.121 8.592 1.00 12.80 626 GLY B CA 1
ATOM 1655 C C . GLY B 1 93 ? -18.283 -8.635 8.572 1.00 17.08 626 GLY B C 1
ATOM 1656 O O . GLY B 1 93 ? -19.325 -9.303 8.535 1.00 13.51 626 GLY B O 1
ATOM 1657 N N . VAL B 1 94 ? -17.072 -9.174 8.607 1.00 10.91 627 VAL B N 1
ATOM 1658 C CA . VAL B 1 94 ? -16.859 -10.616 8.657 1.00 12.98 627 VAL B CA 1
ATOM 1659 C C . VAL B 1 94 ? -16.069 -10.913 9.924 1.00 15.22 627 VAL B C 1
ATOM 1660 O O . VAL B 1 94 ? -15.048 -10.273 10.183 1.00 16.13 627 VAL B O 1
ATOM 1664 N N . VAL B 1 95 ? -16.532 -11.890 10.699 1.00 14.61 628 VAL B N 1
ATOM 1665 C CA . VAL B 1 95 ? -15.871 -12.263 11.946 1.00 12.64 628 VAL B CA 1
ATOM 1666 C C . VAL B 1 95 ? -15.776 -13.782 12.039 1.00 15.62 628 VAL B C 1
ATOM 1667 O O . VAL B 1 95 ? -16.521 -14.497 11.364 1.00 19.46 628 VAL B O 1
ATOM 1671 N N . PRO B 1 96 ? -14.826 -14.284 12.842 1.00 18.51 629 PRO B N 1
ATOM 1672 C CA . PRO B 1 96 ? -14.754 -15.724 13.087 1.00 22.28 629 PRO B CA 1
ATOM 1673 C C . PRO B 1 96 ? -16.040 -16.181 13.762 1.00 21.99 629 PRO B C 1
ATOM 1674 O O . PRO B 1 96 ? -16.613 -15.441 14.551 1.00 22.54 629 PRO B O 1
ATOM 1678 N N A GLN B 1 97 ? -16.507 -17.379 13.444 0.67 22.66 630 GLN B N 1
ATOM 1679 N N B GLN B 1 97 ? -16.482 -17.391 13.444 0.33 22.77 630 GLN B N 1
ATOM 1680 C CA A GLN B 1 97 ? -17.682 -17.907 14.126 0.67 27.79 630 GLN B CA 1
ATOM 1681 C CA B GLN B 1 97 ? -17.651 -17.970 14.091 0.33 27.79 630 GLN B CA 1
ATOM 1682 C C A GLN B 1 97 ? -17.300 -19.058 15.050 0.67 25.81 630 GLN B C 1
ATOM 1683 C C B GLN B 1 97 ? -17.222 -18.978 15.149 0.33 25.79 630 GLN B C 1
ATOM 1684 O O A GLN B 1 97 ? -16.266 -19.701 14.857 0.67 23.64 630 GLN B O 1
ATOM 1685 O O B GLN B 1 97 ? -16.084 -19.446 15.148 0.33 24.36 630 GLN B O 1
ATOM 1696 N N . ALA B 1 98 ? -18.136 -19.306 16.055 1.00 24.40 631 ALA B N 1
ATOM 1697 C CA . ALA B 1 98 ? -17.893 -20.376 17.014 1.00 25.67 631 ALA B CA 1
ATOM 1698 C C . ALA B 1 98 ? -17.566 -21.678 16.297 1.00 27.47 631 ALA B C 1
ATOM 1699 O O . ALA B 1 98 ? -18.099 -21.959 15.219 1.00 27.31 631 ALA B O 1
ATOM 1701 N N . HIS B 1 99 ? -16.682 -22.473 16.884 1.00 32.47 632 HIS B N 1
ATOM 1702 C CA . HIS B 1 99 ? -16.455 -23.823 16.385 1.00 35.87 632 HIS B CA 1
ATOM 1703 C C . HIS B 1 99 ? -17.795 -24.572 16.432 1.00 31.51 632 HIS B C 1
ATOM 1704 O O . HIS B 1 99 ? -18.551 -24.450 17.401 1.00 29.53 632 HIS B O 1
ATOM 1711 N N . HIS B 1 100 ? -18.106 -25.301 15.368 1.00 25.76 633 HIS B N 1
ATOM 1712 C CA . HIS B 1 100 ? -19.375 -26.025 15.271 1.00 36.88 633 HIS B CA 1
ATOM 1713 C C . HIS B 1 100 ? -20.604 -25.123 15.432 1.00 30.73 633 HIS B C 1
ATOM 1714 O O . HIS B 1 100 ? -21.630 -25.555 15.972 1.00 32.79 633 HIS B O 1
ATOM 1721 N N . HIS B 1 101 ? -20.517 -23.884 14.958 1.00 27.34 634 HIS B N 1
ATOM 1722 C CA . HIS B 1 101 ? -21.643 -22.965 15.092 1.00 23.74 634 HIS B CA 1
ATOM 1723 C C . HIS B 1 101 ? -22.876 -23.527 14.380 1.00 22.36 634 HIS B C 1
ATOM 1724 O O . HIS B 1 101 ? -22.762 -24.375 13.499 1.00 21.76 634 HIS B O 1
ATOM 1731 N N . HIS B 1 102 ? -24.054 -23.049 14.767 1.00 19.02 635 HIS B N 1
ATOM 1732 C CA . HIS B 1 102 ? -25.296 -23.597 14.235 1.00 21.22 635 HIS B CA 1
ATOM 1733 C C . HIS B 1 102 ? -25.829 -22.770 13.070 1.00 30.48 635 HIS B C 1
ATOM 1734 O O . HIS B 1 102 ? -25.352 -21.667 12.810 1.00 20.94 635 HIS B O 1
ATOM 1741 N N . HIS B 1 103 ? -26.815 -23.320 12.376 1.00 21.32 636 HIS B N 1
ATOM 1742 C CA . HIS B 1 103 ? -27.432 -22.631 11.244 1.00 25.21 636 HIS B CA 1
ATOM 1743 C C . HIS B 1 103 ? -28.374 -21.549 11.723 1.00 24.08 636 HIS B C 1
ATOM 1744 O O . HIS B 1 103 ? -29.177 -21.767 12.628 1.00 22.60 636 HIS B O 1
ATOM 1751 N N . HIS B 1 104 ? -28.273 -20.373 11.118 1.00 24.23 637 HIS B N 1
ATOM 1752 C CA . HIS B 1 104 ? -29.182 -19.285 11.446 1.00 30.98 637 HIS B CA 1
ATOM 1753 C C . HIS B 1 104 ? -29.733 -18.667 10.171 1.00 34.14 637 HIS B C 1
ATOM 1754 O O . HIS B 1 104 ? -29.309 -19.028 9.069 1.00 26.04 637 HIS B O 1
#

Solvent-accessible surface area: 12300 Å² total; per-residue (Å²): 196,15,36,83,37,0,75,57,46,42,0,34,21,30,27,130,24,87,84,81,16,90,88,99,0,61,29,31,0,18,0,0,20,6,64,58,23,127,163,53,33,131,125,2,74,22,0,0,0,45,65,97,66,30,110,82,0,111,55,25,53,146,168,21,102,97,15,16,16,0,72,10,135,2,0,33,12,0,22,124,114,61,114,80,24,73,49,133,130,44,38,6,111,38,122,77,144,124,174,82,115,15,41,69,38,0,111,51,52,38,0,34,8,54,37,141,20,95,83,71,19,99,88,98,0,62,31,30,0,19,0,0,18,5,31,58,18,127,170,78,46,95,136,1,69,20,0,0,0,46,81,83,53,26,105,105,10,115,105,21,55,143,153,14,108,87,16,16,15,0,78,11,150,2,0,30,19,0,23,88,122,80,115,77,24,74,50,129,132,49,40,11,103,81,123,75,161,147,94,142,184,231

Organism: Mus musculus (NCBI:txid10090)

GO terms:
  GO:0021766 hippocampus development (P, IMP)
  GO:0006281 DNA repair (P, IMP)
  GO:0000781 chromosome, telomeric region (C, IDA)
  GO:0070522 ERCC4-ERCC1 complex (C, IDA)
  GO:1905765 negative regulation of protection from non-homologous end joining at telomere (P, IMP)
  GO:0006303 double-strand break repair via nonhomologous end joining (P, IMP)
  GO:0061819 telomeric DNA-containing double minutes formation (P, IMP)
  GO:1990599 3' overhang single-stranded DNA endonuclease activity (F, IMP)
  GO:0000012 single strand break repair (P, IMP)

InterPro domains:
  IPR001357 BRCT domain [PF00533] (317-389)
  IPR001357 BRCT domain [PF16589] (540-625)
  IPR001357 BRCT domain [PS50172] (315-403)
  IPR001357 BRCT domain [PS50172] (536-627)
  IPR001357 BRCT domain [SM00292] (317-393)
  IPR001357 BRCT domain [SM00292] (538-617)
  IPR002706 DNA-repair protein Xrcc1, N-terminal [PF01834] (1-151)
  IPR008979 Galactose-binding-like domain superfamily [SSF49785] (1-153)
  IPR036420 BRCT domain superfamily [G3DSA:3.40.50.10190] (312-403)
  IPR036420 BRCT domain superfamily [G3DSA:3.40.50.10190] (527-631)
  IPR036420 BRCT domain superfamily [SSF52113] (319-403)
  IPR036420 BRCT domain superfamily [SSF52113] (537-627)
  IPR045080 XRCC1, first (central) BRCT domain [cd17725] (322-401)

CATH classification: 3.40.50.10190

B-factor: mean 27.31, std 11.5, range [9.36, 87.94]

Radius of gyration: 20.33 Å; Cα contacts (8 Å, |Δi|>4): 329; chains: 2; bounding box: 37×40×63 Å

Foldseek 3Di:
DFAQQQAQAEEEEDDDDPDCLVVVLCVQCVRNHHHYDPDLDLSHAEYEYPDADDVVVVVSCVPNVNHFYFYSVQSVVCVVVVHHDDRVVGGHDHDPVVD/DDQAQQQALAEEEEDDDDPDCVVVVLVVLCVSNRHHYDPDLDQSHAEYEDPDADDPCVVVSCVRHVNHFYFYCVQSVVCVVVVHRDDRVVGGHDHDDDVDDDD

Secondary structure (P-SEA, 3-state):
ccccccccbbbbbccccccaaaaaaaaaaaaabbbbbccccccccbbbbcccccaaaaaaacccccbbbbcaaaaaaaaaacccccccccccccccccc/cccccccccbbbbbccccccaaaaaaaaaaaaabbbbbccccccccbbbbccccccaaaaaaaacccbbbbcaaaaaaaaaaccccccccbbbbbcccccccc